Protein AF-A0A938CRY1-F1 (afdb_monomer_lite)

Sequence (205 aa):
MVRAPGRDRGARPRHDGPRQVAAAHRHAALLRRPHSRIGRGGAGRSGQAVSAPARPWLVGREVLRTDSHLRTGAQFVESLKDGRRVVLGARTVADVTAEPALRRGIDTLAKLFDDQFDAITREATTSIEPNSGARIATGCLVPRAKADLHRHMAMIRHSTFHTFGVFGRPPDYGPVKAIGFLAFNHLIEKDEPDARSKIEAFLEV

pLDDT: mean 76.43, std 24.7, range [28.84, 97.69]

Structure (mmCIF, N/CA/C/O backbone):
data_AF-A0A938CRY1-F1
#
_entry.id   AF-A0A938CRY1-F1
#
loop_
_atom_site.group_PDB
_atom_site.id
_atom_site.type_symbol
_atom_site.label_atom_id
_atom_site.label_alt_id
_atom_site.label_comp_id
_atom_site.label_asym_id
_atom_site.label_entity_id
_atom_site.label_seq_id
_atom_site.pdbx_PDB_ins_code
_atom_site.Cartn_x
_atom_site.Cartn_y
_atom_site.Cartn_z
_atom_site.occupancy
_atom_site.B_iso_or_equiv
_atom_site.auth_seq_id
_atom_site.auth_comp_id
_atom_site.auth_asym_id
_atom_site.auth_atom_id
_atom_site.pdbx_PDB_model_num
ATOM 1 N N . MET A 1 1 ? -39.637 34.544 -32.498 1.00 46.72 1 MET A N 1
ATOM 2 C CA . MET A 1 1 ? -38.960 35.661 -33.189 1.00 46.72 1 MET A CA 1
ATOM 3 C C . MET A 1 1 ? -39.506 36.968 -32.629 1.00 46.72 1 MET A C 1
ATOM 5 O O . MET A 1 1 ? -40.547 37.417 -33.073 1.00 46.72 1 MET A O 1
ATOM 9 N N . VAL A 1 2 ? -38.860 37.523 -31.599 1.00 41.81 2 VAL A N 1
ATOM 10 C CA . VAL A 1 2 ? -39.136 38.865 -31.054 1.00 41.81 2 VAL A CA 1
ATOM 11 C C . VAL A 1 2 ? -37.785 39.444 -30.633 1.00 41.81 2 VAL A C 1
ATOM 13 O O . VAL A 1 2 ? -37.044 38.806 -29.889 1.00 41.81 2 VAL A O 1
ATOM 16 N N . ARG A 1 3 ? -37.435 40.602 -31.195 1.00 37.72 3 ARG A N 1
ATOM 17 C CA . ARG A 1 3 ? -36.153 41.302 -31.051 1.00 37.72 3 ARG A CA 1
ATOM 18 C C . ARG A 1 3 ? -36.426 42.623 -30.330 1.00 37.72 3 ARG A C 1
ATOM 20 O O . ARG A 1 3 ? -37.319 43.352 -30.745 1.00 37.72 3 ARG A O 1
ATOM 27 N N . ALA A 1 4 ? -35.655 42.927 -29.291 1.00 41.81 4 ALA A N 1
ATOM 28 C CA . ALA A 1 4 ? -35.593 44.229 -28.617 1.00 41.81 4 ALA A CA 1
ATOM 29 C C . ALA A 1 4 ? -34.177 44.393 -27.994 1.00 41.81 4 ALA A C 1
ATOM 31 O O . ALA A 1 4 ? -33.435 43.409 -27.956 1.00 41.81 4 ALA A O 1
ATOM 32 N N . PRO A 1 5 ? -33.721 45.603 -27.620 1.00 45.59 5 PRO A N 1
ATOM 33 C CA . PRO A 1 5 ? -32.656 46.292 -28.347 1.00 45.59 5 PRO A CA 1
ATOM 34 C C . PRO A 1 5 ? -31.339 46.414 -27.566 1.00 45.59 5 PRO A C 1
ATOM 36 O O . PRO A 1 5 ? -31.256 46.155 -26.367 1.00 45.59 5 PRO A O 1
ATOM 39 N N . GLY A 1 6 ? -30.297 46.816 -28.299 1.00 41.66 6 GLY A N 1
ATOM 40 C CA . GLY A 1 6 ? -28.926 46.951 -27.825 1.00 41.66 6 GLY A CA 1
ATOM 41 C C . GLY A 1 6 ? -28.753 47.901 -26.640 1.00 41.66 6 GLY A C 1
ATOM 42 O O . GLY A 1 6 ? -29.340 48.980 -26.582 1.00 41.66 6 GLY A O 1
ATOM 43 N N . ARG A 1 7 ? -27.870 47.493 -25.725 1.00 43.44 7 ARG A N 1
ATOM 44 C CA . ARG A 1 7 ? -27.192 48.390 -24.796 1.00 43.44 7 ARG A CA 1
ATOM 45 C C . ARG A 1 7 ? -25.709 48.429 -25.129 1.00 43.44 7 ARG A C 1
ATOM 47 O O . ARG A 1 7 ? -25.020 47.410 -25.153 1.00 43.44 7 ARG A O 1
ATOM 54 N N . ASP A 1 8 ? -25.311 49.655 -25.405 1.00 40.78 8 ASP A N 1
ATOM 55 C CA . ASP A 1 8 ? -23.988 50.215 -25.588 1.00 40.78 8 ASP A CA 1
ATOM 56 C C . ASP A 1 8 ? -22.961 49.637 -24.595 1.00 40.78 8 ASP A C 1
ATOM 58 O O . ASP A 1 8 ? -23.093 49.780 -23.376 1.00 40.78 8 ASP A O 1
ATOM 62 N N . ARG A 1 9 ? -21.948 48.925 -25.105 1.00 43.75 9 ARG A N 1
ATOM 63 C CA . ARG A 1 9 ? -20.786 48.515 -24.308 1.00 43.75 9 ARG A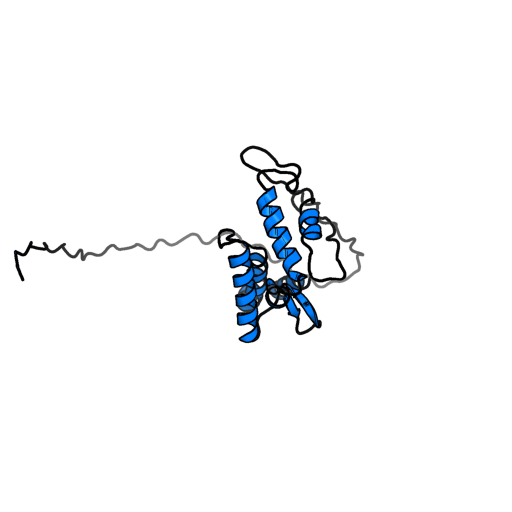 CA 1
ATOM 64 C C . ARG A 1 9 ? -19.726 49.593 -24.465 1.00 43.75 9 ARG A C 1
ATOM 66 O O . ARG A 1 9 ? -18.910 49.530 -25.380 1.00 43.75 9 ARG A O 1
ATOM 73 N N . GLY A 1 10 ? -19.748 50.549 -23.540 1.00 35.78 10 GLY A N 1
ATOM 74 C CA . GLY A 1 10 ? -18.704 51.553 -23.387 1.00 35.78 10 GLY A CA 1
ATOM 75 C C . GLY A 1 10 ? -17.314 50.913 -23.387 1.00 35.78 10 GLY A C 1
ATOM 76 O O . GLY A 1 10 ? -17.023 49.993 -22.614 1.00 35.78 10 GLY A O 1
ATOM 77 N N . ALA A 1 11 ? -16.474 51.397 -24.297 1.00 39.66 11 ALA A N 1
ATOM 78 C CA . ALA A 1 11 ? -15.074 51.039 -24.409 1.00 39.66 11 ALA A CA 1
ATOM 79 C C . ALA A 1 11 ? -14.347 51.359 -23.093 1.00 39.66 11 ALA A C 1
ATOM 81 O O . ALA A 1 11 ? -14.379 52.491 -22.611 1.00 39.66 11 ALA A O 1
ATOM 82 N N . ARG A 1 12 ? -13.674 50.364 -22.504 1.00 42.12 12 ARG A N 1
ATOM 83 C CA . ARG A 1 12 ? -12.707 50.610 -21.427 1.00 42.12 12 ARG A CA 1
ATOM 84 C C . ARG A 1 12 ? -11.385 51.069 -22.055 1.00 42.12 12 ARG A C 1
ATOM 86 O O . ARG A 1 12 ? -10.938 50.429 -23.010 1.00 42.12 12 ARG A O 1
ATOM 93 N N . PRO A 1 13 ? -10.757 52.143 -21.552 1.00 39.78 13 PRO A N 1
ATOM 94 C CA . PRO A 1 13 ? -9.534 52.673 -22.136 1.00 39.78 13 PRO A CA 1
ATOM 95 C C . PRO A 1 13 ? -8.356 51.712 -21.932 1.00 39.78 13 PRO A C 1
ATOM 97 O O . PRO A 1 13 ? -8.175 51.135 -20.858 1.00 39.78 13 PRO A O 1
ATOM 100 N N . ARG A 1 14 ? -7.558 51.554 -22.993 1.00 36.97 14 ARG A N 1
ATOM 101 C CA . ARG A 1 14 ? -6.253 50.887 -22.974 1.00 36.97 14 ARG A CA 1
ATOM 102 C C . ARG A 1 14 ? -5.272 51.776 -22.217 1.00 36.97 14 ARG A C 1
ATOM 104 O O . ARG A 1 14 ? -5.143 52.953 -22.537 1.00 36.97 14 ARG A O 1
ATOM 111 N N . HIS A 1 15 ? -4.604 51.213 -21.218 1.00 36.84 15 HIS A N 1
ATOM 112 C CA . HIS A 1 15 ? -3.557 51.899 -20.474 1.00 36.84 15 HIS A CA 1
ATOM 113 C C . HIS A 1 15 ? -2.202 51.496 -21.066 1.00 36.84 15 HIS A C 1
ATOM 115 O O . HIS A 1 15 ? -1.635 50.478 -20.680 1.00 36.84 15 HIS A O 1
ATOM 121 N N . ASP A 1 16 ? -1.706 52.294 -22.011 1.00 34.69 16 ASP A N 1
ATOM 122 C CA . ASP A 1 16 ? -0.312 52.272 -22.458 1.00 34.69 16 ASP A CA 1
ATOM 123 C C . ASP A 1 16 ? 0.479 53.303 -21.639 1.00 34.69 16 ASP A C 1
ATOM 125 O O . ASP A 1 16 ? 0.074 54.460 -21.519 1.00 34.69 16 ASP A O 1
ATOM 129 N N . GLY A 1 17 ? 1.591 52.886 -21.030 1.00 38.34 17 GLY A N 1
ATOM 130 C CA . GLY A 1 17 ? 2.513 53.788 -20.333 1.00 38.34 17 GLY A CA 1
ATOM 131 C C . GLY A 1 17 ? 3.513 53.052 -19.429 1.00 38.34 17 GLY A C 1
ATOM 132 O O . GLY A 1 17 ? 3.091 52.232 -18.613 1.00 38.34 17 GLY A O 1
ATOM 133 N N . PRO A 1 18 ? 4.830 53.310 -19.551 1.00 37.50 18 PRO A N 1
ATOM 134 C CA . PRO A 1 18 ? 5.877 52.423 -19.059 1.00 37.50 18 PRO A CA 1
ATOM 135 C C . PRO A 1 18 ? 6.164 52.654 -17.573 1.00 37.50 18 PRO A C 1
ATOM 137 O O . PRO A 1 18 ? 6.266 53.791 -17.114 1.00 37.50 18 PRO A O 1
ATOM 140 N N . ARG A 1 19 ? 6.382 51.576 -16.814 1.00 37.56 19 ARG A N 1
ATOM 141 C CA . ARG A 1 19 ? 7.024 51.664 -15.498 1.00 37.56 19 ARG A CA 1
ATOM 142 C C . ARG A 1 19 ? 8.340 50.905 -15.531 1.00 37.56 19 ARG A C 1
ATOM 144 O O . ARG A 1 19 ? 8.376 49.679 -15.540 1.00 37.56 19 ARG A O 1
ATOM 151 N N . GLN A 1 20 ? 9.407 51.698 -15.596 1.00 34.94 20 GLN A N 1
ATOM 152 C CA . GLN A 1 20 ? 10.784 51.308 -15.330 1.00 34.94 20 GLN A CA 1
ATOM 153 C C . GLN A 1 20 ? 10.853 50.508 -14.027 1.00 34.94 20 GLN A C 1
ATOM 155 O O . GLN A 1 20 ? 10.355 50.959 -12.995 1.00 34.94 20 GLN A O 1
ATOM 160 N N . VAL A 1 21 ? 11.514 49.355 -14.066 1.00 34.59 21 VAL A N 1
ATOM 161 C CA . VAL A 1 21 ? 11.984 48.683 -12.856 1.00 34.59 21 VAL A CA 1
ATOM 162 C C . VAL A 1 21 ? 13.494 48.854 -12.840 1.00 34.59 21 VAL A C 1
ATOM 164 O O . VAL A 1 21 ? 14.210 48.290 -13.665 1.00 34.59 21 VAL A O 1
ATOM 167 N N . ALA A 1 22 ? 13.950 49.734 -11.955 1.00 32.47 22 ALA A N 1
ATOM 168 C CA . ALA A 1 22 ? 15.354 50.018 -11.740 1.00 32.47 22 ALA A CA 1
ATOM 169 C C . ALA A 1 22 ? 16.071 48.774 -11.200 1.00 32.47 22 ALA A C 1
ATOM 171 O O . ALA A 1 22 ? 15.603 48.113 -10.272 1.00 32.47 22 ALA A O 1
ATOM 172 N N . ALA A 1 23 ? 17.231 48.488 -11.784 1.00 33.53 23 ALA A N 1
ATOM 173 C CA . ALA A 1 23 ? 18.198 47.548 -11.256 1.00 33.53 23 ALA A CA 1
ATOM 174 C C . ALA A 1 23 ? 18.779 48.077 -9.935 1.00 33.53 23 ALA A C 1
ATOM 176 O O . ALA A 1 23 ? 19.245 49.213 -9.867 1.00 33.53 23 ALA A O 1
ATOM 177 N N . ALA A 1 24 ? 18.820 47.225 -8.913 1.00 33.34 24 ALA A N 1
ATOM 178 C CA . ALA A 1 24 ? 19.663 47.423 -7.744 1.00 33.34 24 ALA A CA 1
ATOM 179 C C . ALA A 1 24 ? 20.422 46.124 -7.463 1.00 33.34 24 ALA A C 1
ATOM 181 O O . ALA A 1 24 ? 19.869 45.110 -7.044 1.00 33.34 24 ALA A O 1
ATOM 182 N N . HIS A 1 25 ? 21.715 46.176 -7.765 1.00 30.88 25 HIS A N 1
ATOM 183 C CA . HIS A 1 25 ? 22.710 45.188 -7.388 1.00 30.88 25 HIS A CA 1
ATOM 184 C C . HIS A 1 25 ? 22.941 45.165 -5.866 1.00 30.88 25 HIS A C 1
ATOM 186 O O . HIS A 1 25 ? 22.808 46.188 -5.200 1.00 30.88 25 HIS A O 1
ATOM 192 N N . ARG A 1 26 ? 23.509 44.032 -5.413 1.00 32.84 26 ARG A N 1
ATOM 193 C CA . ARG A 1 26 ? 24.303 43.792 -4.184 1.00 32.84 26 ARG A CA 1
ATOM 194 C C . ARG A 1 26 ? 23.549 43.197 -2.985 1.00 32.84 26 ARG A C 1
ATOM 196 O O . ARG A 1 26 ? 23.019 43.915 -2.149 1.00 32.84 26 ARG A O 1
ATOM 203 N N . HIS A 1 27 ? 23.678 41.878 -2.828 1.00 32.69 27 HIS A N 1
ATOM 204 C CA . HIS A 1 27 ? 24.486 41.295 -1.744 1.00 32.69 27 HIS A CA 1
ATOM 205 C C . HIS A 1 27 ? 24.790 39.819 -2.043 1.00 32.69 27 HIS A C 1
ATOM 207 O O . HIS A 1 27 ? 24.017 38.918 -1.738 1.00 32.69 27 HIS A O 1
ATOM 213 N N . ALA A 1 28 ? 25.947 39.588 -2.660 1.00 35.38 28 ALA A N 1
ATOM 214 C CA . ALA A 1 28 ? 26.636 38.309 -2.628 1.00 35.38 28 ALA A CA 1
ATOM 215 C C . ALA A 1 28 ? 27.758 38.437 -1.594 1.00 35.38 28 ALA A C 1
ATOM 217 O O . ALA A 1 28 ? 28.716 39.157 -1.857 1.00 35.38 28 ALA A O 1
ATOM 218 N N . ALA A 1 29 ? 27.631 37.790 -0.434 1.00 31.53 29 ALA A N 1
ATOM 219 C CA . ALA A 1 29 ? 28.751 37.407 0.430 1.00 31.53 29 ALA A CA 1
ATOM 220 C C . ALA A 1 29 ? 28.251 36.547 1.604 1.00 31.53 29 ALA A C 1
ATOM 222 O O . ALA A 1 29 ? 27.245 36.884 2.218 1.00 31.53 29 ALA A O 1
ATOM 223 N N . LEU A 1 30 ? 29.048 35.523 1.948 1.00 35.16 30 LEU A N 1
ATOM 224 C CA . LEU A 1 30 ? 28.980 34.656 3.141 1.00 35.16 30 LEU A CA 1
ATOM 225 C C . LEU A 1 30 ? 27.930 33.538 2.995 1.00 35.16 30 LEU A C 1
ATOM 227 O O . LEU A 1 30 ? 26.746 33.746 3.192 1.00 35.16 30 LEU A O 1
ATOM 231 N N . LEU A 1 31 ? 28.286 32.322 2.568 1.00 36.25 31 LEU A N 1
ATOM 232 C CA . LEU A 1 31 ? 29.056 31.355 3.355 1.00 36.25 31 LEU A CA 1
ATOM 233 C C . LEU A 1 31 ? 29.892 30.445 2.431 1.00 36.25 31 LEU A C 1
ATOM 235 O O . LEU A 1 31 ? 29.435 29.400 1.970 1.00 36.25 31 LEU A O 1
ATOM 239 N N . ARG A 1 32 ? 31.157 30.806 2.191 1.00 30.78 32 ARG A N 1
ATOM 240 C CA . ARG A 1 32 ? 32.168 29.834 1.751 1.00 30.78 32 ARG A CA 1
ATOM 241 C C . ARG A 1 32 ? 32.504 28.949 2.950 1.00 30.78 32 ARG A C 1
ATOM 243 O O . ARG A 1 32 ? 33.207 29.391 3.854 1.00 30.78 32 ARG A O 1
ATOM 250 N N . ARG A 1 33 ? 32.009 27.710 2.976 1.00 36.19 33 ARG A N 1
ATOM 251 C CA . ARG A 1 33 ? 32.552 26.689 3.883 1.00 36.19 33 ARG A CA 1
ATOM 252 C C . ARG A 1 33 ? 33.900 26.234 3.311 1.00 36.19 33 ARG A C 1
ATOM 254 O O . ARG A 1 33 ? 33.964 25.954 2.114 1.00 36.19 33 ARG A O 1
ATOM 261 N N . PRO A 1 34 ? 34.984 26.187 4.098 1.00 31.75 34 PRO A N 1
ATOM 262 C CA . PRO A 1 34 ? 36.246 25.668 3.598 1.00 31.75 34 PRO A CA 1
ATOM 263 C C . PRO A 1 34 ? 36.099 24.168 3.326 1.00 31.75 34 PRO A C 1
ATOM 265 O O . PRO A 1 34 ? 35.737 23.399 4.215 1.00 31.75 34 PRO A O 1
ATOM 268 N N . HIS A 1 35 ? 36.390 23.757 2.092 1.00 33.03 35 HIS A N 1
ATOM 269 C CA . HIS A 1 35 ? 36.668 22.363 1.773 1.00 33.03 35 HIS A CA 1
ATOM 270 C C . HIS A 1 35 ? 37.920 21.951 2.552 1.00 33.03 35 HIS A C 1
ATOM 272 O O . HIS A 1 35 ? 39.019 22.442 2.281 1.00 33.03 35 HIS A O 1
ATOM 278 N N . SER A 1 36 ? 37.764 21.080 3.546 1.00 35.72 36 SER A N 1
ATOM 279 C CA . SER A 1 36 ? 38.896 20.419 4.181 1.00 35.72 36 SER A CA 1
ATOM 280 C C . SER A 1 36 ? 39.574 19.523 3.144 1.00 35.72 36 SER A C 1
ATOM 282 O O . SER A 1 36 ? 38.968 18.622 2.566 1.00 35.72 36 SER A O 1
ATOM 284 N N . ARG A 1 37 ? 40.853 19.804 2.880 1.00 33.28 37 ARG A N 1
ATOM 285 C CA . ARG A 1 37 ? 41.741 18.936 2.102 1.00 33.28 37 ARG A CA 1
ATOM 286 C C . ARG A 1 37 ? 41.771 17.557 2.761 1.00 33.28 37 ARG A C 1
ATOM 288 O O . ARG A 1 37 ? 42.247 17.432 3.887 1.00 33.28 37 ARG A O 1
ATOM 295 N N . ILE A 1 38 ? 41.304 16.530 2.055 1.00 37.94 38 ILE A N 1
ATOM 296 C CA . ILE A 1 38 ? 41.569 15.136 2.420 1.00 37.94 38 ILE A CA 1
ATOM 297 C C . ILE A 1 38 ? 43.045 14.877 2.105 1.00 37.94 38 ILE A C 1
ATOM 299 O O . ILE A 1 38 ? 43.434 14.696 0.951 1.00 37.94 38 ILE A O 1
ATOM 303 N N . GLY A 1 39 ? 43.884 14.945 3.137 1.00 30.00 39 GLY A N 1
ATOM 304 C CA . GLY A 1 39 ? 45.272 14.507 3.071 1.00 30.00 39 GLY A CA 1
ATOM 305 C C . GLY A 1 39 ? 45.339 12.985 2.962 1.00 30.00 39 GLY A C 1
ATOM 306 O O . GLY A 1 39 ? 44.707 12.273 3.739 1.00 30.00 39 GLY A O 1
ATOM 307 N N . ARG A 1 40 ? 46.116 12.487 1.995 1.00 37.59 40 ARG A N 1
ATOM 308 C CA . ARG A 1 40 ? 46.578 11.095 1.966 1.00 37.59 40 ARG A CA 1
ATOM 309 C C . ARG A 1 40 ? 47.558 10.876 3.122 1.00 37.59 40 ARG A C 1
ATOM 311 O O . ARG A 1 40 ? 48.544 11.597 3.219 1.00 37.59 40 ARG A O 1
ATOM 318 N N . GLY A 1 41 ? 47.313 9.855 3.936 1.00 28.84 41 GLY A N 1
ATOM 319 C CA . GLY A 1 41 ? 48.246 9.367 4.953 1.00 28.84 41 GLY A CA 1
ATOM 320 C C . GLY A 1 41 ? 47.558 8.351 5.857 1.00 28.84 41 GLY A C 1
ATOM 321 O O . GLY A 1 41 ? 46.754 8.727 6.701 1.00 28.84 41 GLY A O 1
ATOM 322 N N . GLY A 1 42 ? 47.811 7.063 5.622 1.00 31.66 42 GLY A N 1
ATOM 323 C CA . GLY A 1 42 ? 47.220 5.967 6.387 1.00 31.66 42 GLY A CA 1
ATOM 324 C C . GLY A 1 42 ? 47.906 5.726 7.732 1.00 31.66 42 GLY A C 1
ATOM 325 O O . GLY A 1 42 ? 49.104 5.942 7.862 1.00 31.66 42 GLY A O 1
ATOM 326 N N . ALA A 1 43 ? 47.132 5.237 8.699 1.00 32.09 43 ALA A N 1
ATOM 327 C CA . ALA A 1 43 ? 47.506 4.242 9.708 1.00 32.09 43 ALA A CA 1
ATOM 328 C C . ALA A 1 43 ? 46.252 3.928 10.543 1.00 32.09 43 ALA A C 1
ATOM 330 O O . ALA A 1 43 ? 45.451 4.816 10.834 1.00 32.09 43 ALA A O 1
ATOM 331 N N . GLY A 1 44 ? 46.045 2.649 10.854 1.00 42.25 44 GLY A N 1
ATOM 332 C CA . GLY A 1 44 ? 44.780 2.106 11.336 1.00 42.25 44 GLY A CA 1
ATOM 333 C C . GLY A 1 44 ? 44.242 2.733 12.623 1.00 42.25 44 GLY A C 1
ATOM 334 O O . GLY A 1 44 ? 44.955 2.922 13.605 1.00 42.25 44 GLY A O 1
ATOM 335 N N . ARG A 1 45 ? 42.930 2.965 12.633 1.00 36.00 45 ARG A N 1
ATOM 336 C CA . ARG A 1 45 ? 42.116 2.997 13.848 1.00 36.00 45 ARG A CA 1
ATOM 337 C C . ARG A 1 45 ? 40.860 2.190 13.566 1.00 36.00 45 ARG A C 1
ATOM 339 O O . ARG A 1 45 ? 40.101 2.519 12.659 1.00 36.00 45 ARG A O 1
ATOM 346 N N . SER A 1 46 ? 40.680 1.122 14.332 1.00 38.50 46 SER A N 1
ATOM 347 C CA . SER A 1 46 ? 39.418 0.412 14.501 1.00 38.50 46 SER A CA 1
ATOM 348 C C . SER A 1 46 ? 38.356 1.416 14.955 1.00 38.50 46 SER A C 1
ATOM 350 O O . SER A 1 46 ? 38.232 1.744 16.134 1.00 38.50 46 SER A O 1
ATOM 352 N N . GLY A 1 47 ? 37.634 1.981 13.991 1.00 33.62 47 GLY A N 1
ATOM 353 C CA . GLY A 1 47 ? 36.513 2.864 14.254 1.00 33.62 47 GLY A CA 1
ATOM 354 C C . GLY A 1 47 ? 35.363 2.039 14.806 1.00 33.62 47 GLY A C 1
ATOM 355 O O . GLY A 1 47 ? 34.633 1.416 14.043 1.00 33.62 47 GLY A O 1
ATOM 356 N N . GLN A 1 48 ? 35.200 2.037 16.130 1.00 37.12 48 GLN A N 1
ATOM 357 C CA . GLN A 1 48 ? 33.894 1.776 16.726 1.00 37.12 48 GLN A CA 1
ATOM 358 C C . GLN A 1 48 ? 32.896 2.703 16.033 1.00 37.12 48 GLN A C 1
ATOM 360 O O . GLN A 1 48 ? 33.099 3.920 16.008 1.00 37.12 48 GLN A O 1
ATOM 365 N N . ALA A 1 49 ? 31.860 2.123 15.428 1.00 37.84 49 ALA A N 1
ATOM 366 C CA . ALA A 1 49 ? 30.750 2.882 14.885 1.00 37.84 49 ALA A CA 1
ATOM 367 C C . ALA A 1 49 ? 30.187 3.739 16.022 1.00 37.84 49 ALA A C 1
ATOM 369 O O . ALA A 1 49 ? 29.577 3.228 16.960 1.00 37.84 49 ALA A O 1
ATOM 370 N N . VAL A 1 50 ? 30.460 5.042 15.977 1.00 40.72 50 VAL A N 1
ATOM 371 C CA . VAL A 1 50 ? 29.872 5.992 16.914 1.00 40.72 50 VAL A CA 1
ATOM 372 C C . VAL A 1 50 ? 28.380 5.973 16.618 1.00 40.72 50 VAL A C 1
ATOM 374 O O . VAL A 1 50 ? 27.945 6.485 15.586 1.00 40.72 50 VAL A O 1
ATOM 377 N N . SER A 1 51 ? 27.610 5.314 17.487 1.00 50.00 51 SER A N 1
ATOM 378 C CA . SER A 1 51 ? 26.153 5.322 17.431 1.00 50.00 51 SER A CA 1
ATOM 379 C C . SER A 1 51 ? 25.702 6.774 17.345 1.00 50.00 51 SER A C 1
ATOM 381 O O . SER A 1 51 ? 25.966 7.563 18.254 1.00 50.00 51 SER A O 1
ATOM 383 N N . ALA A 1 52 ? 25.036 7.136 16.248 1.00 56.31 52 ALA A N 1
ATOM 384 C CA . ALA A 1 52 ? 24.397 8.436 16.138 1.00 56.31 52 ALA A CA 1
ATOM 385 C C . ALA A 1 52 ? 23.478 8.641 17.361 1.00 56.31 52 ALA A C 1
ATOM 387 O O . ALA A 1 52 ? 22.861 7.673 17.821 1.00 56.31 52 ALA A O 1
ATOM 388 N N . PRO A 1 53 ? 23.391 9.862 17.921 1.00 55.31 53 PRO A N 1
ATOM 389 C CA . PRO A 1 53 ? 22.544 10.113 19.079 1.00 55.31 53 PRO A CA 1
ATOM 390 C C . PRO A 1 53 ? 21.106 9.704 18.759 1.00 55.31 53 PRO A C 1
ATOM 392 O O . PRO A 1 53 ? 20.592 10.030 17.683 1.00 55.31 53 PRO A O 1
ATOM 395 N N . ALA A 1 54 ? 20.474 8.984 19.690 1.00 59.25 54 ALA A N 1
ATOM 396 C CA . ALA A 1 54 ? 19.089 8.556 19.569 1.00 59.25 54 ALA A CA 1
ATOM 397 C C . ALA A 1 54 ? 18.217 9.781 19.275 1.00 59.25 54 ALA A C 1
ATOM 399 O O . ALA A 1 54 ? 18.090 10.700 20.084 1.00 59.25 54 ALA A O 1
ATOM 400 N N . ARG A 1 55 ? 17.666 9.829 18.064 1.00 67.44 55 ARG A N 1
ATOM 401 C CA . ARG A 1 55 ? 16.775 10.905 17.642 1.00 67.44 55 ARG A CA 1
ATOM 402 C C . ARG A 1 55 ? 15.410 10.627 18.276 1.00 67.44 55 ARG A C 1
ATOM 404 O O . ARG A 1 55 ? 14.823 9.605 17.936 1.00 67.44 55 ARG A O 1
ATOM 411 N N . PRO A 1 56 ? 14.865 11.506 19.136 1.00 63.09 56 PRO A N 1
ATOM 412 C CA . PRO A 1 56 ? 13.635 11.216 19.884 1.00 63.09 56 PRO A CA 1
ATOM 413 C C . PRO A 1 56 ? 12.381 11.113 18.995 1.00 63.09 56 PRO A C 1
ATOM 415 O O . PRO A 1 56 ? 11.323 10.707 19.457 1.00 63.09 56 PRO A O 1
ATOM 418 N N . TRP A 1 57 ? 12.497 11.476 17.716 1.00 62.22 57 TRP A N 1
ATOM 419 C CA . TRP A 1 57 ? 11.464 11.353 16.682 1.00 62.22 57 TRP A CA 1
ATOM 420 C C . TRP A 1 57 ? 11.716 10.208 15.692 1.00 62.22 57 TRP A C 1
ATOM 422 O O . TRP A 1 57 ? 10.934 10.026 14.762 1.00 62.22 57 TRP A O 1
ATOM 432 N N . LEU A 1 58 ? 12.810 9.457 15.841 1.00 61.50 58 LEU A N 1
ATOM 433 C CA . LEU A 1 58 ? 13.067 8.284 15.017 1.00 61.50 58 LEU A CA 1
ATOM 434 C C . LEU A 1 58 ? 12.403 7.075 15.681 1.00 61.50 58 LEU A C 1
ATOM 436 O O . LEU A 1 58 ? 12.840 6.617 16.734 1.00 61.50 58 LEU A O 1
ATOM 440 N N . VAL A 1 59 ? 11.345 6.558 15.059 1.00 64.19 59 VAL A N 1
ATOM 441 C CA . VAL A 1 59 ? 10.724 5.298 15.479 1.00 64.19 59 VAL A CA 1
ATOM 442 C C . VAL A 1 59 ? 11.641 4.160 15.030 1.00 64.19 59 VAL A C 1
ATOM 444 O O . VAL A 1 59 ? 11.620 3.747 13.876 1.00 64.19 59 VAL A O 1
ATOM 447 N N . GLY A 1 60 ? 12.511 3.709 15.933 1.00 58.12 60 GLY A N 1
ATOM 448 C CA . GLY A 1 60 ? 13.533 2.688 15.676 1.00 58.12 60 GLY A CA 1
ATOM 449 C C . GLY A 1 60 ? 13.073 1.254 15.935 1.00 58.12 60 GLY A C 1
ATOM 450 O O . GLY A 1 60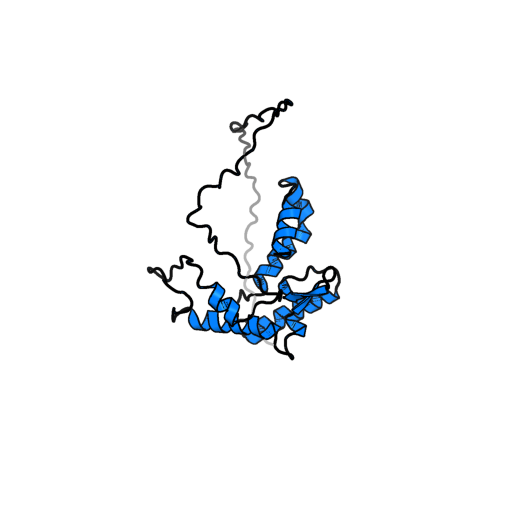 ? 13.886 0.441 16.366 1.00 58.12 60 GLY A O 1
ATOM 451 N N . ARG A 1 61 ? 11.784 0.935 15.753 1.00 63.09 61 ARG A N 1
ATOM 452 C CA . ARG A 1 61 ? 11.313 -0.445 15.937 1.00 63.09 61 ARG A CA 1
ATOM 453 C C . ARG A 1 61 ? 11.730 -1.281 14.731 1.00 63.09 61 ARG A C 1
ATOM 455 O O . ARG A 1 61 ? 11.508 -0.879 13.590 1.00 63.09 61 ARG A O 1
ATOM 462 N N . GLU A 1 62 ? 12.303 -2.448 14.999 1.00 62.03 62 GLU A N 1
ATOM 463 C CA . GLU A 1 62 ? 12.557 -3.455 13.975 1.00 62.03 62 GLU A CA 1
ATOM 464 C C . GLU A 1 62 ? 11.230 -3.817 13.296 1.00 62.03 62 GLU A C 1
ATOM 466 O O . GLU A 1 62 ? 10.261 -4.221 13.947 1.00 62.03 62 GLU A O 1
ATOM 471 N N . VAL A 1 63 ? 11.157 -3.586 11.986 1.00 59.81 63 VAL A N 1
ATOM 472 C CA . VAL A 1 63 ? 9.992 -3.970 11.193 1.00 59.81 63 VAL A CA 1
ATOM 473 C C . VAL A 1 63 ? 10.037 -5.485 11.081 1.00 59.81 63 VAL A C 1
ATOM 475 O O . VAL A 1 63 ? 10.944 -6.021 10.447 1.00 59.81 63 VAL A O 1
ATOM 478 N N . LEU A 1 64 ? 9.074 -6.165 11.709 1.00 57.44 64 LEU A N 1
ATOM 479 C CA . LEU A 1 64 ? 8.904 -7.608 11.563 1.00 57.44 64 LEU A CA 1
ATOM 480 C C . LEU A 1 64 ? 8.764 -7.923 10.072 1.00 57.44 64 LEU A C 1
ATOM 482 O O . LEU A 1 64 ? 7.751 -7.593 9.451 1.00 57.44 64 LEU A O 1
ATOM 486 N N . ARG A 1 65 ? 9.810 -8.518 9.500 1.00 59.69 65 ARG A N 1
ATOM 487 C CA . ARG A 1 65 ? 9.792 -8.999 8.126 1.00 59.69 65 ARG A CA 1
ATOM 488 C C . ARG A 1 65 ? 9.071 -10.330 8.099 1.00 59.69 65 ARG A C 1
ATOM 490 O O . ARG A 1 65 ? 9.391 -11.233 8.865 1.00 59.69 65 ARG A O 1
ATOM 497 N N . THR A 1 66 ? 8.076 -10.424 7.235 1.00 63.34 66 THR A N 1
ATOM 498 C CA . THR A 1 66 ? 7.433 -11.691 6.909 1.00 63.34 66 THR A CA 1
ATOM 499 C C . THR A 1 66 ? 8.027 -12.238 5.625 1.00 63.34 66 THR A C 1
ATOM 501 O O . THR A 1 66 ? 8.488 -11.460 4.796 1.00 63.34 66 THR A O 1
ATOM 504 N N . ASP A 1 67 ? 7.945 -13.552 5.419 1.00 64.56 67 ASP A N 1
ATOM 505 C CA . ASP A 1 67 ? 8.382 -14.190 4.163 1.00 64.56 67 ASP A CA 1
ATOM 506 C C . ASP A 1 67 ? 7.624 -13.650 2.932 1.00 64.56 67 ASP A C 1
ATOM 508 O O . ASP A 1 67 ? 8.061 -13.785 1.792 1.00 64.56 67 ASP A O 1
ATOM 512 N N . SER A 1 68 ? 6.468 -13.022 3.164 1.00 77.50 68 SER A N 1
ATOM 513 C CA . SER A 1 68 ? 5.676 -12.308 2.168 1.00 77.50 68 SER A CA 1
ATOM 514 C C . SER A 1 68 ? 6.089 -10.833 2.071 1.00 77.50 68 SER A C 1
ATOM 516 O O . SER A 1 68 ? 6.096 -10.128 3.079 1.00 77.50 68 SER A O 1
ATOM 518 N N . HIS A 1 69 ? 6.301 -10.336 0.844 1.00 85.88 69 HIS A N 1
ATOM 519 C CA . HIS A 1 69 ? 6.433 -8.899 0.527 1.00 85.88 69 HIS A CA 1
ATOM 520 C C . HIS A 1 69 ? 5.099 -8.131 0.618 1.00 85.88 69 HIS A C 1
ATOM 522 O O . HIS A 1 69 ? 5.040 -6.922 0.392 1.00 85.88 69 HIS A O 1
ATOM 528 N N . LEU A 1 70 ? 4.005 -8.834 0.914 1.00 92.44 70 LEU A N 1
ATOM 529 C CA . LEU A 1 70 ? 2.674 -8.274 1.118 1.00 92.44 70 LEU A CA 1
ATOM 530 C C . LEU A 1 70 ? 2.345 -8.257 2.606 1.00 92.44 70 LEU A C 1
ATOM 532 O O . LEU A 1 70 ? 2.587 -9.239 3.311 1.00 92.44 70 LEU A O 1
ATOM 536 N N . ARG A 1 71 ? 1.718 -7.166 3.045 1.00 92.56 71 ARG A N 1
ATOM 537 C CA . ARG A 1 71 ? 1.228 -6.984 4.413 1.00 92.56 71 ARG A CA 1
ATOM 538 C C . ARG A 1 71 ? -0.270 -7.274 4.493 1.00 92.56 71 ARG A C 1
ATOM 540 O O . ARG A 1 71 ? -1.013 -6.746 3.672 1.00 92.56 71 ARG A O 1
ATOM 547 N N . THR A 1 72 ? -0.710 -8.040 5.490 1.00 95.62 72 THR A N 1
ATOM 548 C CA . THR A 1 72 ? -2.139 -8.245 5.801 1.00 95.62 72 THR A CA 1
ATOM 549 C C . THR A 1 72 ? -2.728 -7.054 6.559 1.00 95.62 72 THR A C 1
ATOM 551 O O . THR A 1 72 ? -2.005 -6.260 7.167 1.00 95.62 72 THR A O 1
ATOM 554 N N . GLY A 1 73 ? -4.052 -6.937 6.596 1.00 96.44 73 GLY A N 1
ATOM 555 C CA . GLY A 1 73 ? -4.757 -5.934 7.389 1.00 96.44 73 GLY A CA 1
ATOM 556 C C . GLY A 1 73 ? -4.416 -6.025 8.875 1.00 96.44 73 GLY A C 1
ATOM 557 O O . GLY A 1 73 ? -4.130 -5.007 9.507 1.00 96.44 73 GLY A O 1
ATOM 558 N N . ALA A 1 74 ? -4.331 -7.240 9.425 1.00 96.19 74 ALA A N 1
ATOM 559 C CA . ALA A 1 74 ? -3.922 -7.461 10.813 1.00 96.19 74 ALA A CA 1
ATOM 560 C C . ALA A 1 74 ? -2.492 -6.962 11.090 1.00 96.19 74 ALA A C 1
ATOM 562 O O . ALA A 1 74 ? -2.256 -6.267 12.079 1.00 96.19 74 ALA A O 1
ATOM 563 N N . GLN A 1 75 ? -1.545 -7.249 10.190 1.00 94.50 75 GLN A N 1
ATOM 564 C CA . GLN A 1 75 ? -0.174 -6.743 10.294 1.00 94.50 75 GLN A CA 1
ATOM 565 C C . GLN A 1 75 ? -0.113 -5.218 10.142 1.00 94.50 75 GLN A C 1
ATOM 567 O O . GLN A 1 75 ? 0.683 -4.564 10.814 1.00 94.50 75 GLN A O 1
ATOM 572 N N . PHE A 1 76 ? -0.953 -4.628 9.285 1.00 95.25 76 PHE A N 1
ATOM 573 C CA . PHE A 1 76 ? -1.082 -3.177 9.184 1.00 95.25 76 PHE A CA 1
ATOM 574 C C . PHE A 1 76 ? -1.550 -2.571 10.508 1.00 95.25 76 PHE A C 1
ATOM 576 O O . PHE A 1 76 ? -0.878 -1.672 11.009 1.00 95.25 76 PHE A O 1
ATOM 583 N N . VAL A 1 77 ? -2.627 -3.082 11.106 1.00 96.56 77 VAL A N 1
ATOM 584 C CA . VAL A 1 77 ? -3.138 -2.579 12.391 1.00 96.56 77 VAL A CA 1
ATOM 585 C C . VAL A 1 77 ? -2.086 -2.716 13.491 1.00 96.56 77 VAL A C 1
ATOM 587 O O . VAL A 1 77 ? -1.845 -1.758 14.221 1.00 96.56 77 VAL A O 1
ATOM 590 N N . GLU A 1 78 ? -1.403 -3.858 13.575 1.00 94.62 78 GLU A N 1
ATOM 591 C CA . GLU A 1 78 ? -0.336 -4.056 14.561 1.00 94.62 78 GLU A CA 1
ATOM 592 C C . GLU A 1 78 ? 0.842 -3.097 14.338 1.00 94.62 78 GLU A C 1
ATOM 594 O O . GLU A 1 78 ? 1.379 -2.540 15.295 1.00 94.62 78 GLU A O 1
ATOM 599 N N . SER A 1 79 ? 1.186 -2.794 13.081 1.00 92.44 79 SER A N 1
ATOM 600 C CA . SER A 1 79 ? 2.238 -1.817 12.760 1.00 92.44 79 SER A CA 1
ATOM 601 C C . SER A 1 79 ? 1.924 -0.385 13.214 1.00 92.44 79 SER A C 1
ATOM 603 O O . SER A 1 79 ? 2.823 0.452 13.257 1.00 92.44 79 SER A O 1
ATOM 605 N N . LEU A 1 80 ? 0.668 -0.079 13.561 1.00 94.50 80 LEU A N 1
ATOM 606 C CA . LEU A 1 80 ? 0.285 1.227 14.103 1.00 94.50 80 LEU A CA 1
ATOM 607 C C . LEU A 1 80 ? 0.612 1.379 15.597 1.00 94.50 80 LEU A C 1
ATOM 609 O O . LEU A 1 80 ? 0.613 2.503 16.101 1.00 94.50 80 LEU A O 1
ATOM 613 N N . LYS A 1 81 ? 0.917 0.280 16.298 1.00 92.12 81 LYS A N 1
ATOM 614 C CA . LYS A 1 81 ? 1.325 0.262 17.710 1.00 92.12 81 LYS A CA 1
ATOM 615 C C . LYS A 1 81 ? 2.844 0.389 17.835 1.00 92.12 81 LYS A C 1
ATOM 617 O O . LYS A 1 81 ? 3.549 -0.517 18.278 1.00 92.12 81 LYS A O 1
ATOM 622 N N . ASP A 1 82 ? 3.368 1.523 17.391 1.00 88.88 82 ASP A N 1
ATOM 623 C CA . ASP A 1 82 ? 4.810 1.775 17.259 1.00 88.88 82 ASP A CA 1
ATOM 624 C C . ASP A 1 82 ? 5.322 2.922 18.147 1.00 88.88 82 ASP A C 1
ATOM 626 O O . ASP A 1 82 ? 6.462 3.359 18.005 1.00 88.88 82 ASP A O 1
ATOM 630 N N . GLY A 1 83 ? 4.491 3.420 19.068 1.00 87.50 83 GLY A N 1
ATOM 631 C CA . GLY A 1 83 ? 4.850 4.533 19.950 1.00 87.50 83 GLY A CA 1
ATOM 632 C C . GLY A 1 83 ? 4.832 5.904 19.267 1.00 87.50 83 GLY A C 1
ATOM 633 O O . GLY A 1 83 ? 5.319 6.878 19.843 1.00 87.50 83 GLY A O 1
ATOM 634 N N . ARG A 1 84 ? 4.269 6.014 18.054 1.00 91.06 84 ARG A N 1
ATOM 635 C CA . ARG A 1 84 ? 4.061 7.304 17.384 1.00 91.06 84 ARG A CA 1
ATOM 636 C C . ARG A 1 84 ? 3.307 8.296 18.268 1.00 91.06 84 ARG A C 1
ATOM 638 O O . ARG A 1 84 ? 2.335 7.963 18.942 1.00 91.06 84 ARG A O 1
ATOM 645 N N . ARG A 1 85 ? 3.688 9.569 18.167 1.00 93.19 85 ARG A N 1
ATOM 646 C CA . ARG A 1 85 ? 2.936 10.672 18.769 1.00 93.19 85 ARG A CA 1
ATOM 647 C C . ARG A 1 85 ? 1.890 11.184 17.783 1.00 93.19 85 ARG A C 1
ATOM 649 O O . ARG A 1 85 ? 2.234 11.865 16.821 1.00 93.19 85 ARG A O 1
ATOM 656 N N . VAL A 1 86 ? 0.617 10.906 18.052 1.00 95.06 86 VAL A N 1
ATOM 657 C CA . VAL A 1 86 ? -0.514 11.448 17.282 1.00 95.06 86 VAL A CA 1
ATOM 658 C C . VAL A 1 86 ? -1.287 12.440 18.135 1.00 95.06 86 VAL A C 1
ATOM 660 O O . VAL A 1 86 ? -1.584 12.169 19.293 1.00 95.06 86 VAL A O 1
ATOM 663 N N . VAL A 1 87 ? -1.605 13.601 17.566 1.00 95.75 87 VAL A N 1
ATOM 664 C CA . VAL A 1 87 ? -2.407 14.642 18.217 1.00 95.75 87 VAL A CA 1
ATOM 665 C C . VAL A 1 87 ? -3.730 14.759 17.472 1.00 95.75 87 VAL A C 1
ATOM 667 O O . VAL A 1 87 ? -3.739 14.928 16.255 1.00 95.75 87 VAL A O 1
ATOM 670 N N . LEU A 1 88 ? -4.841 14.659 18.200 1.00 95.88 88 LEU A N 1
ATOM 671 C CA . LEU A 1 88 ? -6.193 14.797 17.669 1.00 95.88 88 LEU A CA 1
ATOM 672 C C . LEU A 1 88 ? -6.906 15.917 18.430 1.00 95.88 88 LEU A C 1
ATOM 674 O O . LEU A 1 88 ? -7.156 15.809 19.631 1.00 95.88 88 LEU A O 1
ATOM 678 N N . GLY A 1 89 ? -7.197 17.021 17.740 1.00 93.38 89 GLY A N 1
ATOM 679 C CA . GLY A 1 89 ? -7.626 18.255 18.399 1.00 93.38 89 GLY A CA 1
ATOM 680 C C . GLY A 1 89 ? -6.527 18.777 19.330 1.00 93.38 89 GLY A C 1
ATOM 681 O O . GLY A 1 89 ? -5.403 18.999 18.892 1.00 93.38 89 GLY A O 1
ATOM 682 N N . ALA A 1 90 ? -6.841 18.942 20.616 1.00 94.62 90 ALA A N 1
ATOM 683 C CA . ALA A 1 90 ? -5.903 19.429 21.634 1.00 94.62 90 ALA A CA 1
ATOM 684 C C . ALA A 1 90 ? -5.293 18.318 22.516 1.00 94.62 90 ALA A C 1
ATOM 686 O O . ALA A 1 90 ? -4.645 18.623 23.515 1.00 94.62 90 ALA A O 1
ATOM 687 N N . ARG A 1 91 ? -5.500 17.034 22.185 1.00 95.88 91 ARG A N 1
ATOM 688 C CA . ARG A 1 91 ? -5.020 15.900 22.994 1.00 95.88 91 ARG A CA 1
ATOM 689 C C . ARG A 1 91 ? -4.104 14.967 22.215 1.00 95.88 91 ARG A C 1
ATOM 691 O O . ARG A 1 91 ? -4.286 14.751 21.018 1.00 95.88 91 ARG A O 1
ATOM 698 N N . THR A 1 92 ? -3.154 14.366 22.922 1.00 95.75 92 THR A N 1
ATOM 699 C CA . THR A 1 92 ? -2.353 13.257 22.394 1.00 95.75 92 THR A CA 1
ATOM 700 C C . THR A 1 92 ? -3.168 11.965 22.463 1.00 95.75 92 THR A C 1
ATOM 702 O O . THR A 1 92 ? -3.796 11.674 23.480 1.00 95.75 92 THR A O 1
ATOM 705 N N . VAL A 1 93 ? -3.164 11.194 21.381 1.00 96.06 93 VAL A N 1
ATOM 706 C CA . VAL A 1 93 ? -3.754 9.856 21.293 1.00 96.06 93 VAL A CA 1
ATOM 707 C C . VAL A 1 93 ? -2.699 8.845 21.738 1.00 96.06 93 VAL A C 1
ATOM 709 O O . VAL A 1 93 ? -1.616 8.805 21.158 1.00 96.06 93 VAL A O 1
ATOM 712 N N . ALA A 1 94 ? -3.005 8.056 22.770 1.00 91.94 94 ALA A N 1
ATOM 713 C CA . ALA A 1 94 ? -2.083 7.052 23.310 1.00 91.94 94 ALA A CA 1
ATOM 714 C C . ALA A 1 94 ? -1.974 5.810 22.409 1.00 91.94 94 ALA A C 1
ATOM 716 O O . ALA A 1 94 ? -0.882 5.294 22.201 1.00 91.94 94 ALA A O 1
ATOM 717 N N . ASP A 1 95 ? -3.100 5.362 21.849 1.00 94.44 95 ASP A N 1
ATOM 718 C CA . ASP A 1 95 ? -3.169 4.251 20.902 1.00 94.44 95 ASP A CA 1
ATOM 719 C C . ASP A 1 95 ? -4.155 4.605 19.786 1.00 94.44 95 ASP A C 1
ATOM 721 O O . ASP A 1 95 ? -5.356 4.769 20.009 1.00 94.44 95 ASP A O 1
ATOM 725 N N . VAL A 1 96 ? -3.637 4.739 18.566 1.00 96.19 96 VAL A N 1
ATOM 726 C CA . VAL A 1 96 ? -4.450 5.082 17.395 1.00 96.19 96 VAL A CA 1
ATOM 727 C C . VAL A 1 96 ? -5.407 3.962 16.997 1.00 96.19 96 VAL A C 1
ATOM 729 O O . VAL A 1 96 ? -6.443 4.248 16.405 1.00 96.19 96 VAL A O 1
ATOM 732 N N . THR A 1 97 ? -5.089 2.706 17.322 1.00 96.12 97 THR A N 1
ATOM 733 C CA . THR A 1 97 ? -5.911 1.537 16.981 1.00 96.12 97 THR A CA 1
ATOM 734 C C . THR A 1 97 ? -7.149 1.423 17.869 1.00 96.12 97 THR A C 1
ATOM 736 O O . THR A 1 97 ? -8.169 0.889 17.435 1.00 96.12 97 THR A O 1
ATOM 739 N N . ALA A 1 98 ? -7.092 1.993 19.076 1.00 94.88 98 ALA A N 1
ATOM 740 C CA . ALA A 1 98 ? -8.206 2.048 20.019 1.00 94.88 98 ALA A CA 1
ATOM 741 C C . ALA A 1 98 ? -9.028 3.351 19.923 1.00 94.88 98 ALA A C 1
ATOM 743 O O . ALA A 1 98 ? -10.106 3.442 20.509 1.00 94.88 98 ALA A O 1
ATOM 744 N N . GLU A 1 99 ? -8.547 4.362 19.192 1.00 97.06 99 GLU A N 1
ATOM 745 C CA . GLU A 1 99 ? -9.177 5.682 19.097 1.00 97.06 99 GLU A CA 1
ATOM 746 C C . GLU A 1 99 ? -10.472 5.650 18.251 1.00 97.06 99 GLU A C 1
ATOM 748 O O . GLU A 1 99 ? -10.404 5.433 17.033 1.00 97.06 99 GLU A O 1
ATOM 753 N N . PRO A 1 100 ? -11.659 5.937 18.830 1.00 96.44 100 PRO A N 1
ATOM 754 C CA . PRO A 1 100 ? -12.934 5.832 18.115 1.00 96.44 100 PRO A CA 1
ATOM 755 C C . PRO A 1 100 ? -13.016 6.682 16.843 1.00 96.44 100 PRO A C 1
ATOM 757 O O . PRO A 1 100 ? -13.583 6.239 15.844 1.00 96.44 100 PRO A O 1
ATOM 760 N N . ALA A 1 101 ? -12.414 7.876 16.855 1.00 96.06 101 ALA A N 1
ATOM 761 C CA . ALA A 1 101 ? -12.406 8.778 15.705 1.00 96.06 101 ALA A CA 1
ATOM 762 C C . ALA A 1 101 ? -11.577 8.252 14.517 1.00 96.06 101 ALA A C 1
ATOM 764 O O . ALA A 1 101 ? -11.820 8.646 13.378 1.00 96.06 101 ALA A O 1
ATOM 765 N N . LEU A 1 102 ? -10.605 7.367 14.764 1.00 96.19 102 LEU A N 1
ATOM 766 C CA . LEU A 1 102 ? -9.698 6.833 13.741 1.00 96.19 102 LEU A CA 1
ATOM 767 C C . LEU A 1 102 ? -10.072 5.414 13.302 1.00 96.19 102 LEU A C 1
ATOM 769 O O . LEU A 1 102 ? -9.755 5.017 12.178 1.00 96.19 102 LEU A O 1
ATOM 773 N N . ARG A 1 103 ? -10.790 4.671 14.155 1.00 95.88 103 ARG A N 1
ATOM 774 C CA . ARG A 1 103 ? -11.121 3.253 13.970 1.00 95.88 103 ARG A CA 1
ATOM 775 C C . ARG A 1 103 ? -11.648 2.919 12.576 1.00 95.88 103 ARG A C 1
ATOM 777 O O . ARG A 1 103 ? -11.125 2.024 11.929 1.00 95.88 103 ARG A O 1
ATOM 784 N N . ARG A 1 104 ? -12.643 3.656 12.068 1.00 94.94 104 ARG A N 1
ATOM 785 C CA . ARG A 1 104 ? -13.242 3.360 10.748 1.00 94.94 104 ARG A CA 1
ATOM 786 C C . ARG A 1 104 ? -12.266 3.553 9.588 1.00 94.94 104 ARG A C 1
ATOM 788 O O . ARG A 1 104 ? -12.312 2.794 8.622 1.00 94.94 104 ARG A O 1
ATOM 795 N N . GLY A 1 105 ? -11.380 4.543 9.689 1.00 95.00 105 GLY A N 1
ATOM 796 C CA . GLY A 1 105 ? -10.323 4.760 8.705 1.00 95.00 105 GLY A CA 1
ATOM 797 C C . GLY A 1 105 ? -9.313 3.617 8.725 1.00 95.00 105 GLY A C 1
ATOM 798 O O . GLY A 1 105 ? -8.996 3.064 7.677 1.00 95.00 105 GLY A O 1
ATOM 799 N N . ILE A 1 106 ? -8.883 3.209 9.919 1.00 96.50 106 ILE A N 1
ATOM 800 C CA . ILE A 1 106 ? -7.972 2.075 10.111 1.00 96.50 106 ILE A CA 1
ATOM 801 C C . ILE A 1 106 ? -8.593 0.779 9.576 1.00 96.50 106 ILE A C 1
ATOM 803 O O . ILE A 1 106 ? -7.950 0.099 8.784 1.00 96.50 106 ILE A O 1
ATOM 807 N N . ASP A 1 107 ? -9.852 0.484 9.914 1.00 96.06 107 ASP A N 1
ATOM 808 C CA . ASP A 1 107 ? -10.578 -0.695 9.422 1.00 96.06 107 ASP A CA 1
ATOM 809 C C . ASP A 1 107 ? -10.691 -0.707 7.888 1.00 96.06 107 ASP A C 1
ATOM 811 O O . ASP A 1 107 ? -10.682 -1.768 7.268 1.00 96.06 107 ASP A O 1
ATOM 815 N N . THR A 1 108 ? -10.841 0.464 7.263 1.00 95.62 108 THR A N 1
ATOM 816 C CA . THR A 1 108 ? -10.925 0.590 5.798 1.00 95.62 108 THR A CA 1
ATOM 817 C C . THR A 1 108 ? -9.571 0.327 5.147 1.00 95.62 108 THR A C 1
ATOM 819 O O . THR A 1 108 ? -9.497 -0.401 4.161 1.00 95.62 108 THR A O 1
ATOM 822 N N . LEU A 1 109 ? -8.496 0.883 5.711 1.00 95.62 109 LEU A N 1
ATOM 823 C CA . LEU A 1 109 ? -7.137 0.648 5.226 1.00 95.62 109 LEU A CA 1
ATOM 824 C C . LEU A 1 109 ? -6.717 -0.812 5.417 1.00 95.62 109 LEU A C 1
ATOM 826 O O . LEU A 1 109 ? -6.122 -1.384 4.512 1.00 95.62 109 LEU A O 1
ATOM 830 N N . ALA A 1 110 ? -7.068 -1.425 6.550 1.00 96.81 110 ALA A N 1
ATOM 831 C CA . ALA A 1 110 ? -6.800 -2.835 6.817 1.00 96.81 110 ALA A CA 1
ATOM 832 C C . ALA A 1 110 ? -7.429 -3.746 5.748 1.00 96.81 110 ALA A C 1
ATOM 834 O O . ALA A 1 110 ? -6.739 -4.615 5.226 1.00 96.81 110 ALA A O 1
ATOM 835 N N . LYS A 1 111 ? -8.680 -3.483 5.340 1.00 96.62 111 LYS A N 1
ATOM 836 C CA . LYS A 1 111 ? -9.331 -4.231 4.248 1.00 96.62 111 LYS A CA 1
ATOM 837 C C . LYS A 1 111 ? -8.584 -4.124 2.918 1.00 96.62 111 LYS A C 1
ATOM 839 O O . LYS A 1 111 ? -8.372 -5.137 2.271 1.00 96.62 111 LYS A O 1
ATOM 844 N N . LEU A 1 112 ? -8.101 -2.933 2.552 1.00 96.19 112 LEU A N 1
ATOM 845 C CA . LEU A 1 112 ? -7.295 -2.760 1.333 1.00 96.19 112 LEU A CA 1
ATOM 846 C C . LEU A 1 112 ? -5.984 -3.560 1.371 1.00 96.19 112 LEU A C 1
ATOM 848 O O . LEU A 1 112 ? 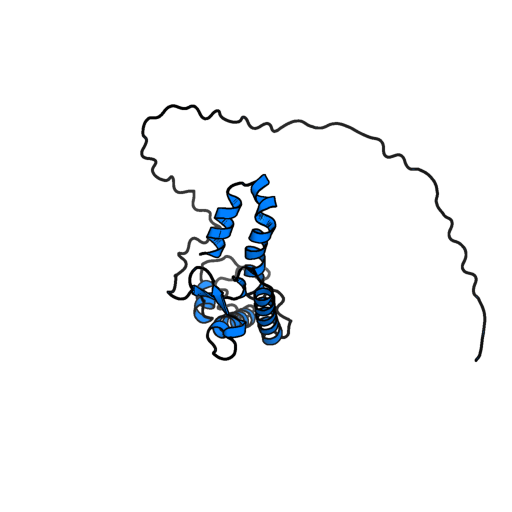-5.489 -3.978 0.327 1.00 96.19 112 LEU A O 1
ATOM 852 N N . PHE A 1 113 ? -5.412 -3.777 2.560 1.00 96.50 113 PHE A N 1
ATOM 853 C CA . PHE A 1 113 ? -4.276 -4.684 2.716 1.00 96.50 113 PHE A CA 1
ATOM 854 C C . PHE A 1 113 ? -4.693 -6.154 2.548 1.00 96.50 113 PHE A C 1
ATOM 856 O O . PHE A 1 113 ? -3.977 -6.903 1.884 1.00 96.50 113 PHE A O 1
ATOM 863 N N . ASP A 1 114 ? -5.843 -6.560 3.091 1.00 97.31 114 ASP A N 1
ATOM 864 C CA . ASP A 1 114 ? -6.377 -7.923 2.949 1.00 97.31 114 ASP A CA 1
ATOM 865 C C . ASP A 1 114 ? -6.790 -8.261 1.501 1.00 97.31 114 ASP A C 1
ATOM 867 O O . ASP A 1 114 ? -6.602 -9.397 1.065 1.00 97.31 114 ASP A O 1
ATOM 871 N N . ASP A 1 115 ? -7.220 -7.276 0.706 1.00 96.62 115 ASP A N 1
ATOM 872 C CA . ASP A 1 115 ? -7.522 -7.425 -0.730 1.00 96.62 115 ASP A CA 1
ATOM 873 C C . ASP A 1 115 ? -6.312 -7.884 -1.575 1.00 96.62 115 ASP A C 1
ATOM 875 O O . ASP A 1 115 ? -6.440 -8.255 -2.739 1.00 96.62 115 ASP A O 1
ATOM 879 N N . GLN A 1 116 ? -5.095 -7.871 -1.030 1.00 95.88 116 GLN A N 1
ATOM 880 C CA . GLN A 1 116 ? -3.926 -8.455 -1.703 1.00 95.88 116 GLN A CA 1
ATOM 881 C C . GLN A 1 116 ? -3.922 -9.991 -1.664 1.00 95.88 116 GLN A C 1
ATOM 883 O O . GLN A 1 116 ? -3.183 -10.632 -2.417 1.00 95.88 116 GLN A O 1
ATOM 888 N N . PHE A 1 117 ? -4.729 -10.580 -0.782 1.00 96.00 117 PHE A N 1
ATOM 889 C CA . PHE A 1 117 ? -4.794 -12.017 -0.523 1.00 96.00 117 PHE A CA 1
ATOM 890 C C . PHE A 1 117 ? -6.102 -12.649 -1.009 1.00 96.00 117 PHE A C 1
ATOM 892 O O . PHE A 1 117 ? -6.158 -13.870 -1.158 1.00 96.00 117 PHE A O 1
ATOM 899 N N . ASP A 1 118 ? -7.126 -11.846 -1.298 1.00 96.50 118 ASP A N 1
ATOM 900 C CA . ASP A 1 118 ? -8.389 -12.321 -1.855 1.00 96.50 118 ASP A CA 1
ATOM 901 C C . ASP A 1 118 ? -8.242 -12.722 -3.333 1.00 96.50 118 ASP A C 1
ATOM 903 O O . ASP A 1 118 ? -7.648 -12.011 -4.142 1.00 96.50 118 ASP A O 1
ATOM 907 N N . ALA A 1 119 ? -8.781 -13.884 -3.706 1.00 96.88 119 ALA A N 1
ATOM 908 C CA . ALA A 1 119 ? -8.595 -14.447 -5.043 1.00 96.88 119 ALA A CA 1
ATOM 909 C C . ALA A 1 119 ? -9.183 -13.577 -6.170 1.00 96.88 119 ALA A C 1
ATOM 911 O O . ALA A 1 119 ? -8.693 -13.645 -7.296 1.00 96.88 119 ALA A O 1
ATOM 912 N N . ILE A 1 120 ? -10.207 -12.769 -5.880 1.00 96.69 120 ILE A N 1
ATOM 913 C CA . ILE A 1 120 ? -10.901 -11.927 -6.858 1.00 96.69 120 ILE A CA 1
ATOM 914 C C . ILE A 1 120 ? -10.112 -10.637 -7.102 1.00 96.69 120 ILE A C 1
ATOM 916 O O . ILE A 1 120 ? -10.011 -10.173 -8.237 1.00 96.69 120 ILE A O 1
ATOM 920 N N . THR A 1 121 ? -9.542 -10.049 -6.051 1.00 97.06 121 THR A N 1
ATOM 921 C CA . THR A 1 121 ? -8.917 -8.716 -6.118 1.00 97.06 121 THR A CA 1
ATOM 922 C C . THR A 1 121 ? -7.393 -8.763 -6.229 1.00 97.06 121 THR A C 1
ATOM 924 O O . THR A 1 121 ? -6.792 -7.800 -6.712 1.00 97.06 121 THR A O 1
ATOM 927 N N . ARG A 1 122 ? -6.756 -9.895 -5.903 1.00 96.25 122 ARG A N 1
ATOM 928 C CA . ARG A 1 122 ? -5.295 -10.077 -5.916 1.00 96.25 122 ARG A CA 1
ATOM 929 C C . ARG A 1 122 ? -4.619 -9.695 -7.228 1.00 96.25 122 ARG A C 1
ATOM 931 O O . ARG A 1 122 ? -3.521 -9.144 -7.190 1.00 96.25 122 ARG A O 1
ATOM 938 N N . GLU A 1 123 ? -5.215 -9.979 -8.385 1.00 96.06 123 GLU A N 1
ATOM 939 C CA . GLU A 1 123 ? -4.618 -9.590 -9.675 1.00 96.06 123 GLU A CA 1
ATOM 940 C C . GLU A 1 123 ? -4.635 -8.074 -9.908 1.00 96.06 123 GLU A C 1
ATOM 942 O O . GLU A 1 123 ? -3.732 -7.538 -10.548 1.00 96.06 123 GLU A O 1
ATOM 947 N N . ALA A 1 124 ? -5.633 -7.367 -9.372 1.00 96.00 124 ALA A N 1
ATOM 948 C CA . ALA A 1 124 ? -5.707 -5.913 -9.461 1.00 96.00 124 ALA A CA 1
ATOM 949 C C . ALA A 1 124 ? -4.778 -5.228 -8.445 1.00 96.00 124 ALA A C 1
ATOM 951 O O . ALA A 1 124 ? -4.222 -4.168 -8.733 1.00 96.00 124 ALA A O 1
ATOM 952 N N . THR A 1 125 ? -4.595 -5.820 -7.264 1.00 96.38 125 THR A N 1
ATOM 953 C CA . THR A 1 125 ? -3.869 -5.213 -6.135 1.00 96.38 125 THR A CA 1
ATOM 954 C C . THR A 1 125 ? -2.394 -5.613 -6.057 1.00 96.38 125 THR A C 1
ATOM 956 O O . THR A 1 125 ? -1.601 -4.905 -5.431 1.00 96.38 125 THR A O 1
ATOM 959 N N . THR A 1 126 ? -1.989 -6.700 -6.721 1.00 96.88 126 THR A N 1
ATOM 960 C CA . THR A 1 126 ? -0.609 -7.213 -6.690 1.00 96.88 126 THR A CA 1
ATOM 961 C C . THR A 1 126 ? -0.033 -7.464 -8.080 1.00 96.88 126 THR A C 1
ATOM 963 O O . THR A 1 126 ? -0.751 -7.666 -9.055 1.00 96.88 126 THR A O 1
ATOM 966 N N . SER A 1 127 ? 1.294 -7.479 -8.171 1.00 96.25 127 SER A N 1
ATOM 967 C CA . SER A 1 127 ? 2.050 -7.749 -9.396 1.00 96.25 127 SER A CA 1
ATOM 968 C C . SER A 1 127 ? 3.252 -8.648 -9.102 1.00 96.25 127 SER A C 1
ATOM 970 O O . SER A 1 127 ? 3.655 -8.792 -7.949 1.00 96.25 127 SER A O 1
ATOM 972 N N . ILE A 1 128 ? 3.818 -9.264 -10.142 1.00 94.75 128 ILE A N 1
ATOM 973 C CA . ILE A 1 128 ? 5.095 -9.981 -10.043 1.00 94.75 128 ILE A CA 1
ATOM 974 C C . ILE A 1 128 ? 6.214 -9.007 -10.394 1.00 94.75 128 ILE A C 1
ATOM 976 O O . ILE A 1 128 ? 6.184 -8.396 -11.464 1.00 94.75 128 ILE A O 1
ATOM 980 N N . GLU A 1 129 ? 7.171 -8.843 -9.487 1.00 91.38 129 GLU A N 1
ATOM 981 C CA . GLU A 1 129 ? 8.359 -8.037 -9.735 1.00 91.38 129 GLU A CA 1
ATOM 982 C C . GLU A 1 129 ? 9.276 -8.782 -10.729 1.00 91.38 129 GLU A C 1
ATOM 984 O O . GLU A 1 129 ? 9.576 -9.960 -10.510 1.00 91.38 129 GLU A O 1
ATOM 989 N N . PRO A 1 130 ? 9.686 -8.149 -11.847 1.00 88.81 130 PRO A N 1
ATOM 990 C CA . PRO A 1 130 ? 10.369 -8.854 -12.932 1.00 88.81 130 PRO A CA 1
ATOM 991 C C . PRO A 1 130 ? 11.714 -9.500 -12.578 1.00 88.81 130 PRO A C 1
ATOM 993 O O . PRO A 1 130 ? 12.054 -10.510 -13.188 1.00 88.81 130 PRO A O 1
ATOM 996 N N . ASN A 1 131 ? 12.492 -8.930 -11.653 1.00 86.75 131 ASN A N 1
ATOM 997 C CA . ASN A 1 131 ? 13.862 -9.384 -11.387 1.00 86.75 131 ASN A CA 1
ATOM 998 C C . ASN A 1 131 ? 13.930 -10.507 -10.341 1.00 86.75 131 ASN A C 1
ATOM 1000 O O . ASN A 1 131 ? 14.666 -11.474 -10.501 1.00 86.75 131 ASN A O 1
ATOM 1004 N N . SER A 1 132 ? 13.164 -10.370 -9.266 1.00 88.19 132 SER A N 1
ATOM 1005 C CA . SER A 1 132 ? 13.104 -11.274 -8.118 1.00 88.19 132 SER A CA 1
ATOM 1006 C C . SER A 1 132 ? 12.045 -12.363 -8.276 1.00 88.19 132 SER A C 1
ATOM 1008 O O . SER A 1 132 ? 12.103 -13.379 -7.588 1.00 88.19 132 SER A O 1
ATOM 1010 N N . GLY A 1 133 ? 11.044 -12.154 -9.139 1.00 91.25 133 GLY A N 1
ATOM 1011 C CA . GLY A 1 133 ? 9.871 -13.024 -9.238 1.00 91.25 133 GLY A CA 1
ATOM 1012 C C . GLY A 1 133 ? 8.935 -12.933 -8.026 1.00 91.25 133 GLY A C 1
ATOM 1013 O O . GLY A 1 133 ? 7.937 -13.656 -7.961 1.00 91.25 133 GLY A O 1
ATOM 1014 N N . ALA A 1 134 ? 9.224 -12.047 -7.070 1.00 91.44 134 ALA A N 1
ATOM 1015 C CA . ALA A 1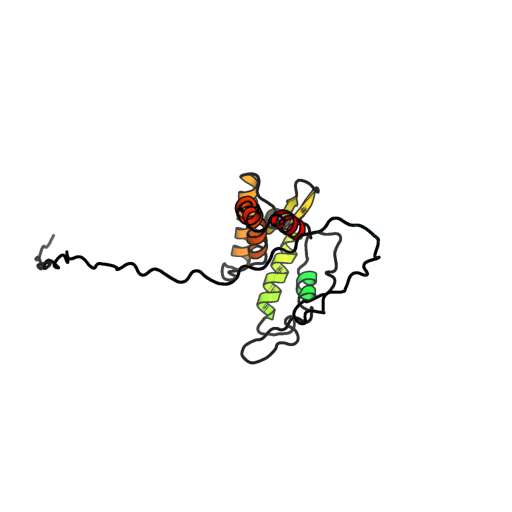 134 ? 8.412 -11.856 -5.885 1.00 91.44 134 ALA A CA 1
ATOM 1016 C C . ALA A 1 134 ? 7.050 -11.251 -6.234 1.00 91.44 134 ALA A C 1
ATOM 1018 O O . ALA A 1 134 ? 6.922 -10.396 -7.114 1.00 91.44 134 ALA A O 1
ATOM 1019 N N . ARG A 1 135 ? 6.013 -11.652 -5.495 1.00 93.88 135 ARG A N 1
ATOM 1020 C CA . ARG A 1 135 ? 4.721 -10.968 -5.555 1.00 93.88 135 ARG A CA 1
ATOM 1021 C C . ARG A 1 135 ? 4.735 -9.756 -4.634 1.00 93.88 135 ARG A C 1
ATOM 1023 O O . ARG A 1 135 ? 4.860 -9.915 -3.425 1.00 93.88 135 ARG A O 1
ATOM 1030 N N . ILE A 1 136 ? 4.526 -8.578 -5.208 1.00 94.12 136 ILE A N 1
ATOM 1031 C CA . ILE A 1 136 ? 4.545 -7.283 -4.522 1.00 94.12 136 ILE A CA 1
ATOM 1032 C C . ILE A 1 136 ? 3.216 -6.545 -4.702 1.00 94.12 136 ILE A C 1
ATOM 1034 O O . ILE A 1 136 ? 2.434 -6.859 -5.605 1.00 94.12 136 ILE A O 1
ATOM 1038 N N . ALA A 1 137 ? 2.959 -5.539 -3.867 1.00 94.56 137 ALA A N 1
ATOM 1039 C CA . ALA A 1 137 ? 1.852 -4.614 -4.091 1.00 94.56 137 ALA A CA 1
ATOM 1040 C C . ALA A 1 137 ? 2.060 -3.877 -5.423 1.00 94.56 137 ALA A C 1
ATOM 1042 O O . ALA A 1 137 ? 3.162 -3.397 -5.702 1.00 94.56 137 ALA A O 1
ATOM 1043 N N . THR A 1 138 ? 1.010 -3.737 -6.237 1.00 95.62 138 THR A N 1
ATOM 1044 C CA . THR A 1 138 ? 1.115 -3.079 -7.555 1.00 95.62 138 THR A CA 1
ATOM 1045 C C . THR A 1 138 ? 1.640 -1.641 -7.444 1.00 95.62 138 THR A C 1
ATOM 1047 O O . THR A 1 138 ? 2.360 -1.184 -8.327 1.00 95.62 138 THR A O 1
ATOM 1050 N N . GLY A 1 139 ? 1.388 -0.947 -6.329 1.00 93.75 139 GLY A N 1
ATOM 1051 C CA . GLY A 1 139 ? 1.897 0.406 -6.083 1.00 93.75 139 GLY A CA 1
ATOM 1052 C C . GLY A 1 139 ? 3.425 0.499 -6.018 1.00 93.75 139 GLY A C 1
ATOM 1053 O O . GLY A 1 139 ? 3.972 1.570 -6.274 1.00 93.75 139 GLY A O 1
ATOM 1054 N N . CYS A 1 140 ? 4.110 -0.610 -5.725 1.00 92.31 140 CYS A N 1
ATOM 1055 C CA . CYS A 1 140 ? 5.570 -0.706 -5.709 1.00 92.31 140 CYS A CA 1
ATOM 1056 C C . CYS A 1 140 ? 6.155 -1.175 -7.054 1.00 92.31 140 CYS A C 1
ATOM 1058 O O . CYS A 1 140 ? 7.371 -1.158 -7.228 1.00 92.31 140 CYS A O 1
ATOM 1060 N N . LEU A 1 141 ? 5.323 -1.583 -8.022 1.00 93.38 141 LEU A N 1
ATOM 1061 C CA . LEU A 1 141 ? 5.793 -2.001 -9.342 1.00 93.38 141 LEU A CA 1
ATOM 1062 C C . LEU A 1 141 ? 6.303 -0.787 -10.126 1.00 93.38 141 LEU A C 1
ATOM 1064 O O . LEU A 1 141 ? 5.520 0.103 -10.470 1.00 93.38 141 LEU A O 1
ATOM 1068 N N . VAL A 1 142 ? 7.590 -0.788 -10.477 1.00 93.12 142 VAL A N 1
ATOM 1069 C CA . VAL A 1 142 ? 8.198 0.224 -11.354 1.00 93.12 142 VAL A CA 1
ATOM 1070 C C . VAL A 1 142 ? 7.744 -0.008 -12.805 1.00 93.12 142 VAL A C 1
ATOM 1072 O O . VAL A 1 142 ? 8.127 -1.020 -13.395 1.00 93.12 142 VAL A O 1
ATOM 1075 N N . PRO A 1 143 ? 6.966 0.902 -13.425 1.00 93.38 143 PRO A 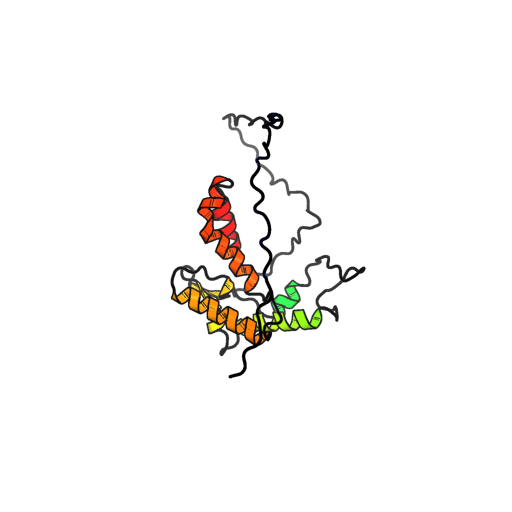N 1
ATOM 1076 C CA . PRO A 1 143 ? 6.456 0.701 -14.778 1.00 93.38 143 PRO A CA 1
ATOM 1077 C C . PRO A 1 143 ? 7.573 0.768 -15.822 1.00 93.38 143 PRO A C 1
ATOM 1079 O O . PRO A 1 143 ? 8.314 1.750 -15.890 1.00 93.38 143 PRO A O 1
ATOM 1082 N N . ARG A 1 144 ? 7.668 -0.253 -16.676 1.00 92.56 144 ARG A N 1
ATOM 1083 C CA . ARG A 1 144 ? 8.595 -0.315 -17.820 1.00 92.56 144 ARG A CA 1
ATOM 1084 C C . ARG A 1 144 ? 7.870 -0.524 -19.151 1.00 92.56 144 ARG A C 1
ATOM 1086 O O . ARG A 1 144 ? 8.463 -0.310 -20.205 1.00 92.56 144 ARG A O 1
ATOM 1093 N N . ALA A 1 145 ? 6.590 -0.894 -19.117 1.00 94.56 145 ALA A N 1
ATOM 1094 C CA . ALA A 1 145 ? 5.750 -1.096 -20.290 1.00 94.56 145 ALA A CA 1
ATOM 1095 C C . ALA A 1 145 ? 4.326 -0.544 -20.098 1.00 94.56 145 ALA A C 1
ATOM 1097 O O . ALA A 1 145 ? 3.845 -0.341 -18.984 1.00 94.56 145 ALA A O 1
ATOM 1098 N N . LYS A 1 146 ? 3.593 -0.373 -21.209 1.00 97.12 146 LYS A N 1
ATOM 1099 C CA . LYS A 1 146 ? 2.181 0.059 -21.199 1.00 97.12 146 LYS A CA 1
ATOM 1100 C C . LYS A 1 146 ? 1.292 -0.844 -20.333 1.00 97.12 146 LYS A C 1
ATOM 1102 O O . LYS A 1 146 ? 0.381 -0.354 -19.673 1.00 97.12 146 LYS A O 1
ATOM 1107 N N . ALA A 1 147 ? 1.565 -2.149 -20.314 1.00 96.31 147 ALA A N 1
ATOM 1108 C CA . ALA A 1 147 ? 0.845 -3.104 -19.475 1.00 96.31 147 ALA A CA 1
ATOM 1109 C C . ALA A 1 147 ? 0.953 -2.768 -17.975 1.00 96.31 147 ALA A C 1
ATOM 1111 O O . ALA A 1 147 ? -0.028 -2.913 -17.252 1.00 96.31 147 ALA A O 1
ATOM 1112 N N . ASP A 1 148 ? 2.090 -2.241 -17.515 1.00 95.56 148 ASP A N 1
ATOM 1113 C CA . ASP A 1 148 ? 2.273 -1.845 -16.112 1.00 95.56 148 ASP A CA 1
ATOM 1114 C C . ASP A 1 148 ? 1.393 -0.650 -15.748 1.00 95.56 148 ASP A C 1
ATOM 1116 O O . ASP A 1 148 ? 0.803 -0.613 -14.672 1.00 95.56 148 ASP A O 1
ATOM 1120 N N . LEU A 1 149 ? 1.219 0.297 -16.674 1.00 95.94 149 LEU A N 1
ATOM 1121 C CA . LEU A 1 149 ? 0.303 1.423 -16.480 1.00 95.94 149 LEU A CA 1
ATOM 1122 C C . LEU A 1 149 ? -1.150 0.948 -16.341 1.00 95.94 149 LEU A C 1
ATOM 1124 O O . LEU A 1 149 ? -1.909 1.498 -15.543 1.00 95.94 149 LEU A O 1
ATOM 1128 N N . HIS A 1 150 ? -1.538 -0.097 -17.077 1.00 97.69 150 HIS A N 1
ATOM 1129 C CA . HIS A 1 150 ? -2.854 -0.717 -16.921 1.00 97.69 150 HIS A CA 1
ATOM 1130 C C . HIS A 1 150 ? -3.011 -1.424 -15.567 1.00 97.69 150 HIS A C 1
ATOM 1132 O O . HIS A 1 150 ? -4.083 -1.321 -14.973 1.00 97.69 150 HIS A O 1
ATOM 1138 N N . ARG A 1 151 ? -1.956 -2.065 -15.042 1.00 97.06 151 ARG A N 1
ATOM 1139 C CA . ARG A 1 151 ? -1.954 -2.643 -13.683 1.00 97.06 151 ARG A CA 1
ATOM 1140 C C . ARG A 1 151 ? -2.159 -1.566 -12.620 1.00 97.06 151 ARG A C 1
ATOM 1142 O O . ARG A 1 151 ? -3.056 -1.691 -11.793 1.00 97.06 151 ARG A O 1
ATOM 1149 N N . HIS A 1 152 ? -1.411 -0.463 -12.698 1.00 96.56 152 HIS A N 1
ATOM 1150 C CA . HIS A 1 152 ? -1.603 0.695 -11.813 1.00 96.56 152 HIS A CA 1
ATOM 1151 C C . HIS A 1 152 ? -3.025 1.254 -11.901 1.00 96.56 152 HIS A C 1
ATOM 1153 O O . HIS A 1 152 ? -3.645 1.542 -10.882 1.00 96.56 152 HIS A O 1
ATOM 1159 N N . MET A 1 153 ? -3.587 1.352 -13.108 1.00 96.94 153 MET A N 1
ATOM 1160 C CA . MET A 1 153 ? -4.968 1.797 -13.290 1.00 96.94 153 MET A CA 1
ATOM 1161 C C . MET A 1 153 ? -5.987 0.842 -12.656 1.00 96.94 153 MET A C 1
ATOM 1163 O O . MET A 1 153 ? -6.966 1.312 -12.078 1.00 96.94 153 MET A O 1
ATOM 1167 N N . ALA A 1 154 ? -5.779 -0.474 -12.752 1.00 97.62 154 ALA A N 1
ATOM 1168 C CA . ALA A 1 154 ? -6.639 -1.468 -12.112 1.00 97.62 154 ALA A CA 1
ATOM 1169 C C . ALA A 1 154 ? -6.590 -1.350 -10.581 1.00 97.62 154 ALA A C 1
ATOM 1171 O O . ALA A 1 154 ? -7.643 -1.278 -9.950 1.00 97.62 154 ALA A O 1
ATOM 1172 N N . MET A 1 155 ? -5.392 -1.222 -10.005 1.00 97.31 155 MET A N 1
ATOM 1173 C CA . MET A 1 155 ? -5.193 -0.989 -8.572 1.00 97.31 155 MET A CA 1
ATOM 1174 C C . MET A 1 155 ? -5.891 0.294 -8.094 1.00 97.31 155 MET A C 1
ATOM 1176 O O . MET A 1 155 ? -6.671 0.253 -7.146 1.00 97.31 155 MET A O 1
ATOM 1180 N N . ILE A 1 156 ? -5.664 1.423 -8.778 1.00 96.19 156 ILE A N 1
ATOM 1181 C CA . ILE A 1 156 ? -6.268 2.717 -8.418 1.00 96.19 156 ILE A CA 1
ATOM 1182 C C . ILE A 1 156 ? -7.794 2.651 -8.519 1.00 96.19 156 ILE A C 1
ATOM 1184 O O . ILE A 1 156 ? -8.502 3.203 -7.678 1.00 96.19 156 ILE A O 1
ATOM 1188 N N . ARG A 1 157 ? -8.333 1.974 -9.541 1.00 96.56 157 ARG A N 1
ATOM 1189 C CA . ARG A 1 157 ? -9.780 1.750 -9.652 1.00 96.56 157 ARG A CA 1
ATOM 1190 C C . ARG A 1 157 ? -10.292 0.936 -8.472 1.00 96.56 157 ARG A C 1
ATOM 1192 O O . ARG A 1 157 ? -11.284 1.343 -7.878 1.00 96.56 157 ARG A O 1
ATOM 1199 N N . HIS A 1 158 ? -9.616 -0.157 -8.119 1.00 96.50 158 HIS A N 1
ATOM 1200 C CA . HIS A 1 158 ? -9.980 -0.992 -6.974 1.00 96.50 158 HIS A CA 1
ATOM 1201 C C . HIS A 1 158 ? -10.073 -0.169 -5.686 1.00 96.50 158 HIS A C 1
ATOM 1203 O O . HIS A 1 158 ? -11.139 -0.114 -5.075 1.00 96.50 158 HIS A O 1
ATOM 1209 N N . SER A 1 159 ? -9.012 0.557 -5.322 1.00 95.62 159 SER A N 1
ATOM 1210 C CA . SER A 1 159 ? -9.000 1.371 -4.099 1.00 95.62 159 SER A CA 1
ATOM 1211 C C . SER A 1 159 ? -10.030 2.505 -4.133 1.00 95.62 159 SER A C 1
ATOM 1213 O O . SER A 1 159 ? -10.699 2.772 -3.131 1.00 95.62 159 SER A O 1
ATOM 1215 N N . THR A 1 160 ? -10.227 3.135 -5.295 1.00 95.81 160 THR A N 1
ATOM 1216 C CA . THR A 1 160 ? -11.246 4.176 -5.486 1.00 95.81 160 THR A CA 1
ATOM 1217 C C . THR A 1 160 ? -12.649 3.616 -5.267 1.00 95.81 160 THR A C 1
ATOM 1219 O O . THR A 1 160 ? -13.407 4.185 -4.486 1.00 95.81 160 THR A O 1
ATOM 1222 N N . PHE A 1 161 ? -13.012 2.498 -5.899 1.00 94.69 161 PHE A N 1
ATOM 1223 C CA . PHE A 1 161 ? -14.349 1.916 -5.749 1.00 94.69 161 PHE A CA 1
ATOM 1224 C C . PHE A 1 161 ? -14.576 1.332 -4.353 1.00 94.69 161 PHE A C 1
ATOM 1226 O O . PHE A 1 161 ? -15.628 1.582 -3.770 1.00 94.69 161 PHE A O 1
ATOM 1233 N N . HIS A 1 162 ? -13.580 0.652 -3.778 1.00 93.06 162 HIS A N 1
ATOM 1234 C CA . HIS A 1 162 ? -13.647 0.119 -2.413 1.00 93.06 162 HIS A CA 1
ATOM 1235 C C . HIS A 1 162 ? -13.903 1.225 -1.374 1.00 93.06 162 HIS A C 1
ATOM 1237 O O . HIS A 1 162 ? -14.558 1.011 -0.357 1.00 93.06 162 HIS A O 1
ATOM 1243 N N . THR A 1 163 ? -13.405 2.436 -1.631 1.00 92.94 163 THR A N 1
ATOM 1244 C CA . THR A 1 163 ? -13.566 3.590 -0.738 1.00 92.94 163 THR A CA 1
ATOM 1245 C C . THR A 1 163 ? -14.619 4.590 -1.209 1.00 92.94 163 THR A C 1
ATOM 1247 O O . THR A 1 163 ? -14.689 5.688 -0.662 1.00 92.94 163 THR A O 1
ATOM 1250 N N . PHE A 1 164 ? -15.420 4.258 -2.227 1.00 93.00 164 PHE A N 1
ATOM 1251 C CA . PHE A 1 164 ? -16.375 5.175 -2.868 1.00 93.00 164 PHE A CA 1
ATOM 1252 C C . PHE A 1 164 ? -15.768 6.534 -3.277 1.00 93.00 164 PHE A C 1
ATOM 1254 O O . PHE A 1 164 ? -16.456 7.551 -3.320 1.00 93.00 164 PHE A O 1
ATOM 1261 N N . GLY A 1 165 ? -14.460 6.575 -3.535 1.00 92.62 165 GLY A N 1
ATOM 1262 C CA . GLY A 1 165 ? -13.712 7.778 -3.891 1.00 92.62 165 GLY A CA 1
ATOM 1263 C C . GLY A 1 165 ? -13.547 8.804 -2.767 1.00 92.62 165 GLY A C 1
ATOM 1264 O O . GLY A 1 165 ? -12.974 9.863 -3.013 1.00 92.62 165 GLY A O 1
ATOM 1265 N N . VAL A 1 166 ? -14.005 8.529 -1.538 1.00 92.06 166 VAL A N 1
ATOM 1266 C CA . VAL A 1 166 ? -13.896 9.498 -0.430 1.00 92.06 166 VAL A CA 1
ATOM 1267 C C . VAL A 1 166 ? -12.529 9.469 0.250 1.00 92.06 166 VAL A C 1
ATOM 1269 O O . VAL A 1 166 ? -12.132 10.433 0.906 1.00 92.06 166 VAL A O 1
ATOM 1272 N N . PHE A 1 167 ? -11.775 8.379 0.087 1.00 91.38 167 PHE A N 1
ATOM 1273 C CA . PHE A 1 167 ? -10.458 8.227 0.692 1.00 91.38 167 PHE A CA 1
ATOM 1274 C C . PHE A 1 167 ? -9.363 8.720 -0.262 1.00 91.38 167 PHE A C 1
ATOM 1276 O O . PHE A 1 167 ? -8.792 7.960 -1.035 1.00 91.38 167 PHE A O 1
ATOM 1283 N N . GLY A 1 168 ? -9.034 10.013 -0.201 1.00 86.31 168 GLY A N 1
ATOM 1284 C CA . GLY A 1 168 ? -8.114 10.646 -1.161 1.00 86.31 168 GLY A CA 1
ATOM 1285 C C . GLY A 1 168 ? -6.636 10.227 -1.075 1.00 86.31 168 GLY A C 1
ATOM 1286 O O . GLY A 1 168 ? -5.825 10.713 -1.862 1.00 86.31 168 GLY A O 1
ATOM 1287 N N . ARG A 1 169 ? -6.251 9.389 -0.103 1.00 91.56 169 ARG A N 1
ATOM 1288 C CA . ARG A 1 169 ? -4.871 8.895 0.082 1.00 91.56 169 ARG A CA 1
ATOM 1289 C C . ARG A 1 169 ? -4.863 7.418 0.504 1.00 91.56 169 ARG A C 1
ATOM 1291 O O . ARG A 1 169 ? -4.502 7.137 1.649 1.00 91.56 169 ARG A O 1
ATOM 1298 N N . PRO A 1 170 ? -5.303 6.486 -0.358 1.00 91.94 170 PRO A N 1
ATOM 1299 C CA . PRO A 1 170 ? -5.266 5.068 -0.024 1.00 91.94 170 PRO A CA 1
ATOM 1300 C C . PRO A 1 170 ? -3.811 4.562 0.080 1.00 91.94 170 PRO A C 1
ATOM 1302 O O . PRO A 1 170 ? -2.875 5.291 -0.269 1.00 91.94 170 PRO A O 1
ATOM 1305 N N . PRO A 1 171 ? -3.581 3.331 0.577 1.00 91.12 171 PRO A N 1
ATOM 1306 C CA . PRO A 1 171 ? -2.238 2.765 0.741 1.00 91.12 171 PRO A CA 1
ATOM 1307 C C . PRO A 1 171 ? -1.413 2.717 -0.552 1.00 91.12 171 PRO A C 1
ATOM 1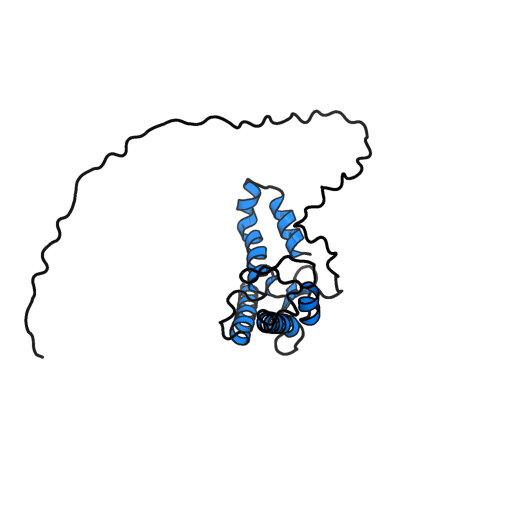309 O O . PRO A 1 171 ? -0.188 2.750 -0.494 1.00 91.12 171 PRO A O 1
ATOM 1312 N N . ASP A 1 172 ? -2.072 2.686 -1.708 1.00 91.25 172 ASP A N 1
ATOM 1313 C CA . ASP A 1 172 ? -1.457 2.696 -3.035 1.00 91.25 172 ASP A CA 1
ATOM 1314 C C . ASP A 1 172 ? -0.890 4.067 -3.459 1.00 91.25 172 ASP A C 1
ATOM 1316 O O . ASP A 1 172 ? 0.005 4.135 -4.299 1.00 91.25 172 ASP A O 1
ATOM 1320 N N . TYR A 1 173 ? -1.341 5.167 -2.850 1.00 91.69 173 TYR A N 1
ATOM 1321 C CA . TYR A 1 173 ? -0.937 6.529 -3.212 1.00 91.69 173 TYR A CA 1
ATOM 1322 C C . TYR A 1 173 ? 0.520 6.850 -2.855 1.00 91.69 173 TYR A C 1
ATOM 1324 O O . TYR A 1 173 ? 1.213 7.556 -3.591 1.00 91.69 173 TYR A O 1
ATOM 1332 N N . GLY A 1 174 ? 0.981 6.383 -1.693 1.00 90.19 174 GLY A N 1
ATOM 1333 C CA . GLY A 1 174 ? 2.330 6.654 -1.191 1.00 90.19 174 GLY A CA 1
ATOM 1334 C C . GLY A 1 174 ? 3.427 6.027 -2.061 1.00 90.19 174 GLY A C 1
ATOM 1335 O O . GLY A 1 174 ? 4.280 6.767 -2.560 1.00 90.19 174 GLY A O 1
ATOM 1336 N N . PRO A 1 175 ? 3.394 4.701 -2.287 1.00 90.06 175 PRO A N 1
ATOM 1337 C CA . PRO A 1 175 ? 4.385 3.988 -3.092 1.00 90.06 175 PRO A CA 1
ATOM 1338 C C . PRO A 1 175 ? 4.575 4.563 -4.501 1.00 90.06 175 PRO A C 1
ATOM 1340 O O . PRO A 1 175 ? 5.711 4.716 -4.947 1.00 90.06 175 PRO A O 1
ATOM 1343 N N . VAL A 1 176 ? 3.493 5.007 -5.156 1.00 89.75 176 VAL A N 1
ATOM 1344 C CA . VAL A 1 176 ? 3.555 5.600 -6.506 1.00 89.75 176 VAL A CA 1
ATOM 1345 C C . VAL A 1 176 ? 4.431 6.863 -6.553 1.00 89.75 176 VAL A C 1
ATOM 1347 O O . VAL A 1 176 ? 5.087 7.140 -7.557 1.00 89.75 176 VAL A O 1
ATOM 1350 N N . LYS A 1 177 ? 4.517 7.624 -5.455 1.00 88.31 177 LYS A N 1
ATOM 1351 C CA . LYS A 1 177 ? 5.454 8.756 -5.372 1.00 88.31 177 LYS A CA 1
ATOM 1352 C C . LYS A 1 177 ? 6.901 8.296 -5.284 1.00 88.31 177 LYS A C 1
ATOM 1354 O O . LYS A 1 177 ? 7.758 8.892 -5.927 1.00 88.31 177 LYS A O 1
ATOM 1359 N N . ALA A 1 178 ? 7.159 7.256 -4.491 1.00 87.25 178 ALA A N 1
ATOM 1360 C CA . ALA A 1 178 ? 8.501 6.729 -4.289 1.00 87.25 178 ALA A CA 1
ATOM 1361 C C . ALA A 1 178 ? 9.090 6.200 -5.605 1.00 87.25 178 ALA A C 1
ATOM 1363 O O . ALA A 1 178 ? 10.187 6.604 -5.985 1.00 87.25 178 ALA A O 1
ATOM 1364 N N . ILE A 1 179 ? 8.322 5.407 -6.363 1.00 91.12 179 ILE A N 1
ATOM 1365 C CA . ILE A 1 179 ? 8.740 4.943 -7.699 1.00 91.12 179 ILE A CA 1
ATOM 1366 C C . ILE A 1 179 ? 8.910 6.106 -8.689 1.00 91.12 179 ILE A C 1
ATOM 1368 O O . ILE A 1 179 ? 9.757 6.043 -9.577 1.00 91.12 179 ILE A O 1
ATOM 1372 N N . GLY A 1 180 ? 8.152 7.196 -8.525 1.00 90.94 180 GLY A N 1
ATOM 1373 C CA . GLY A 1 180 ? 8.275 8.397 -9.349 1.00 90.94 180 GLY A CA 1
ATOM 1374 C C . GLY A 1 180 ? 9.664 9.036 -9.269 1.00 90.94 180 GLY A C 1
ATOM 1375 O O . GLY A 1 180 ? 10.160 9.536 -10.278 1.00 90.94 180 GLY A O 1
ATOM 1376 N N . PHE A 1 181 ? 10.338 8.959 -8.117 1.00 90.62 181 PHE A N 1
ATOM 1377 C CA . PHE A 1 181 ? 11.702 9.477 -7.980 1.00 90.62 181 PHE A CA 1
ATOM 1378 C C . PHE A 1 181 ? 12.713 8.743 -8.868 1.00 90.62 181 PHE A C 1
ATOM 1380 O O . PHE A 1 181 ? 13.649 9.379 -9.347 1.00 90.62 181 PHE A O 1
ATOM 1387 N N . LEU A 1 182 ? 12.499 7.459 -9.184 1.00 89.62 182 LEU A N 1
ATOM 1388 C CA . LEU A 1 182 ? 13.363 6.733 -10.122 1.00 89.62 182 LEU A CA 1
ATOM 1389 C C . LEU A 1 182 ? 13.305 7.322 -11.539 1.00 89.62 182 LEU A C 1
ATOM 1391 O O . LEU A 1 182 ? 14.324 7.374 -12.224 1.00 89.62 182 LEU A O 1
ATOM 1395 N N . ALA A 1 183 ? 12.138 7.807 -11.978 1.00 88.19 183 ALA A N 1
ATOM 1396 C CA . ALA A 1 183 ? 11.988 8.421 -13.300 1.00 88.19 183 ALA A CA 1
ATOM 1397 C C . ALA A 1 183 ? 12.765 9.746 -13.421 1.00 88.19 183 ALA A C 1
ATOM 1399 O O . ALA A 1 183 ? 13.288 10.077 -14.486 1.00 88.19 183 ALA A O 1
ATOM 1400 N N . PHE A 1 184 ? 12.883 10.489 -12.317 1.00 88.50 184 PHE A N 1
ATOM 1401 C CA . PHE A 1 184 ? 13.566 11.785 -12.262 1.00 88.50 184 PHE A CA 1
ATOM 1402 C C . PHE A 1 184 ? 14.965 11.721 -11.642 1.00 88.50 184 PHE A C 1
ATOM 1404 O O . PHE A 1 184 ? 15.576 12.762 -11.411 1.00 88.50 184 PHE A O 1
ATOM 1411 N N . ASN A 1 185 ? 15.499 10.524 -11.403 1.00 89.31 185 ASN A N 1
ATOM 1412 C CA . ASN A 1 185 ? 16.760 10.336 -10.691 1.00 89.31 185 ASN A CA 1
ATOM 1413 C C . ASN A 1 185 ? 17.940 11.112 -11.316 1.00 89.31 185 ASN A C 1
ATOM 1415 O O . ASN A 1 185 ? 18.703 11.746 -10.600 1.00 89.31 185 ASN A O 1
ATOM 1419 N N . HIS A 1 186 ? 18.007 11.194 -12.648 1.00 89.19 186 HIS A N 1
ATOM 1420 C CA . HIS A 1 186 ? 19.016 11.972 -13.386 1.00 89.19 186 HIS A CA 1
ATOM 1421 C C . HIS A 1 186 ? 19.032 13.485 -13.067 1.00 89.19 186 HIS A C 1
ATOM 1423 O O . HIS A 1 186 ? 19.997 14.182 -13.386 1.00 89.19 186 HIS A O 1
ATOM 1429 N N . LEU A 1 187 ? 17.948 14.027 -12.503 1.00 91.31 187 LEU A N 1
ATOM 1430 C CA . LEU A 1 187 ? 17.899 15.405 -12.008 1.00 91.31 187 LEU A CA 1
ATOM 1431 C C . LEU A 1 187 ? 18.424 15.494 -10.576 1.00 91.31 187 LEU A C 1
ATOM 1433 O O . LEU A 1 187 ? 19.132 16.444 -10.261 1.00 91.31 187 LEU A O 1
ATOM 1437 N N . ILE A 1 188 ? 18.095 14.506 -9.742 1.00 89.94 188 ILE A N 1
ATOM 1438 C CA . ILE A 1 188 ? 18.467 14.449 -8.323 1.00 89.94 188 ILE A CA 1
ATOM 1439 C C . ILE A 1 188 ? 19.971 14.173 -8.174 1.00 89.94 188 ILE A C 1
ATOM 1441 O O . ILE A 1 188 ? 20.639 14.817 -7.369 1.00 89.94 188 ILE A O 1
ATOM 1445 N N . GLU A 1 189 ? 20.525 13.289 -9.008 1.00 92.38 189 GLU A N 1
ATOM 1446 C CA . GLU A 1 189 ? 21.946 12.906 -9.002 1.00 92.38 189 GLU A CA 1
ATOM 1447 C C . GLU A 1 189 ? 22.912 14.073 -9.247 1.00 92.38 189 GLU A C 1
ATOM 1449 O O . GLU A 1 189 ? 24.083 13.984 -8.881 1.00 92.38 189 GLU A O 1
ATOM 1454 N N . LYS A 1 190 ? 22.444 15.177 -9.846 1.00 92.31 190 LYS A N 1
ATOM 1455 C CA . LYS A 1 190 ? 23.272 16.374 -10.071 1.00 92.31 190 LYS A CA 1
ATOM 1456 C C . LYS A 1 190 ? 23.726 17.015 -8.761 1.00 92.31 190 LYS A C 1
ATOM 1458 O O . LYS A 1 190 ? 24.854 17.496 -8.690 1.00 92.31 190 LYS A O 1
ATOM 1463 N N . ASP A 1 191 ? 22.853 17.000 -7.756 1.00 94.12 191 ASP A N 1
ATOM 1464 C CA . ASP A 1 191 ? 23.100 17.597 -6.443 1.00 94.12 191 ASP A CA 1
ATOM 1465 C C . ASP A 1 191 ? 23.439 16.528 -5.388 1.00 94.12 191 ASP A C 1
ATOM 1467 O O . ASP A 1 191 ? 24.241 16.779 -4.488 1.00 94.12 191 ASP A O 1
ATOM 1471 N N . GLU A 1 192 ? 22.877 15.318 -5.515 1.00 92.00 192 GLU A N 1
ATOM 1472 C CA . GLU A 1 192 ? 23.138 14.172 -4.635 1.00 92.00 192 GLU A CA 1
ATOM 1473 C C . GLU A 1 192 ? 23.493 12.906 -5.438 1.00 92.00 192 GLU A C 1
ATOM 1475 O O . GLU A 1 192 ? 22.606 12.107 -5.747 1.00 92.00 192 GLU A O 1
ATOM 1480 N N . PRO A 1 193 ? 24.784 12.659 -5.730 1.00 91.69 193 PRO A N 1
ATOM 1481 C CA . PRO A 1 193 ? 25.219 11.522 -6.550 1.00 91.69 193 PRO A CA 1
ATOM 1482 C C . PRO A 1 193 ? 24.785 10.142 -6.028 1.00 91.69 193 PRO A C 1
ATOM 1484 O O . PRO A 1 193 ? 24.549 9.232 -6.815 1.00 91.69 193 PRO A O 1
ATOM 1487 N N . ASP A 1 194 ? 24.627 9.991 -4.709 1.00 91.44 194 ASP A N 1
ATOM 1488 C CA . ASP A 1 194 ? 24.208 8.731 -4.077 1.00 91.44 194 ASP A CA 1
ATOM 1489 C C . ASP A 1 194 ? 22.677 8.575 -3.980 1.00 91.44 194 ASP A C 1
ATOM 1491 O O . ASP A 1 194 ? 22.185 7.605 -3.397 1.00 91.44 194 ASP A O 1
ATOM 1495 N N . ALA A 1 195 ? 21.892 9.541 -4.478 1.00 88.81 195 ALA A N 1
ATOM 1496 C CA . ALA A 1 195 ? 20.437 9.547 -4.319 1.00 88.81 195 ALA A CA 1
ATOM 1497 C C . ALA A 1 195 ? 19.779 8.307 -4.925 1.00 88.81 195 ALA A C 1
ATOM 1499 O O . ALA A 1 195 ? 18.883 7.729 -4.309 1.00 88.81 195 ALA A O 1
ATOM 1500 N N . ARG A 1 196 ? 20.263 7.866 -6.088 1.00 89.56 196 ARG A N 1
ATOM 1501 C CA . ARG A 1 196 ? 19.745 6.687 -6.779 1.00 89.56 196 ARG A CA 1
ATOM 1502 C C . ARG A 1 196 ? 19.759 5.452 -5.899 1.00 89.56 196 ARG A C 1
ATOM 1504 O O . ARG A 1 196 ? 18.708 4.865 -5.667 1.00 89.56 196 ARG A O 1
ATOM 1511 N N . SER A 1 197 ? 20.930 5.108 -5.371 1.00 89.69 197 SER A N 1
ATOM 1512 C CA . SER A 1 197 ? 21.115 3.917 -4.547 1.00 89.69 197 SER A CA 1
ATOM 1513 C C . SER A 1 197 ? 20.255 3.976 -3.285 1.00 89.69 197 SER A C 1
ATOM 1515 O O . SER A 1 197 ? 19.744 2.955 -2.843 1.00 89.69 197 SER A O 1
ATOM 1517 N N . LYS A 1 198 ? 20.037 5.172 -2.716 1.00 89.19 198 LYS A N 1
ATOM 1518 C CA . LYS A 1 198 ? 19.127 5.363 -1.573 1.00 89.19 198 LYS A CA 1
ATOM 1519 C C . LYS A 1 198 ? 17.660 5.123 -1.956 1.00 89.19 198 LYS A C 1
ATOM 1521 O O . LYS A 1 198 ? 16.925 4.537 -1.166 1.00 89.19 198 LYS A O 1
ATOM 1526 N N . ILE A 1 199 ? 17.229 5.586 -3.133 1.00 88.75 199 ILE A N 1
ATOM 1527 C CA . ILE A 1 199 ? 15.859 5.390 -3.635 1.00 88.75 199 ILE A CA 1
ATOM 1528 C C . ILE A 1 199 ? 15.622 3.914 -3.961 1.00 88.75 199 ILE A C 1
ATOM 1530 O O . ILE A 1 199 ? 14.610 3.363 -3.539 1.00 88.75 199 ILE A O 1
ATOM 1534 N N . GLU A 1 200 ? 16.547 3.278 -4.682 1.00 86.94 200 GLU A N 1
ATOM 1535 C CA . GLU A 1 200 ? 16.485 1.848 -5.005 1.00 86.94 200 GLU A CA 1
ATOM 1536 C C . GLU A 1 200 ? 16.442 1.019 -3.715 1.00 86.94 200 GLU A C 1
ATOM 1538 O O . GLU A 1 200 ? 15.495 0.259 -3.519 1.00 86.94 200 GLU A O 1
ATOM 1543 N N . ALA A 1 201 ? 17.345 1.283 -2.762 1.00 86.31 201 ALA A N 1
ATOM 1544 C CA . ALA A 1 201 ? 17.338 0.609 -1.467 1.00 86.31 201 ALA A CA 1
ATOM 1545 C C . ALA A 1 201 ? 16.009 0.782 -0.721 1.00 86.31 201 ALA A C 1
ATOM 1547 O O . ALA A 1 201 ? 15.523 -0.184 -0.154 1.00 86.31 201 ALA A O 1
ATOM 1548 N N . PHE A 1 202 ? 15.398 1.975 -0.732 1.00 84.62 202 PHE A N 1
ATOM 1549 C CA . PHE A 1 202 ? 14.097 2.219 -0.094 1.00 84.62 202 PHE A CA 1
ATOM 1550 C C . PHE A 1 202 ? 12.959 1.384 -0.706 1.00 84.62 202 PHE A C 1
ATOM 1552 O O . PHE A 1 202 ? 12.038 1.002 0.011 1.00 84.62 202 PHE A O 1
ATOM 1559 N N . LEU A 1 203 ? 13.006 1.123 -2.015 1.00 82.62 203 LEU A N 1
ATOM 1560 C CA . LEU A 1 203 ? 11.978 0.362 -2.731 1.00 82.62 203 LEU A CA 1
ATOM 1561 C C . LEU A 1 203 ? 12.135 -1.158 -2.576 1.00 82.62 203 LEU A C 1
ATOM 1563 O O . LEU A 1 203 ? 11.157 -1.879 -2.757 1.00 82.62 203 LEU A O 1
ATOM 1567 N N . GLU A 1 204 ? 13.335 -1.629 -2.236 1.00 75.56 204 GLU A N 1
ATOM 1568 C CA . GLU A 1 204 ? 13.647 -3.046 -2.006 1.00 75.56 204 GLU A CA 1
ATOM 1569 C C . GLU A 1 204 ? 13.357 -3.526 -0.564 1.00 75.56 204 GLU A C 1
ATOM 1571 O O . GLU A 1 204 ? 13.392 -4.732 -0.314 1.00 75.56 204 GLU A O 1
ATOM 1576 N N . VAL A 1 205 ? 13.094 -2.608 0.385 1.00 57.25 205 VAL A N 1
ATOM 1577 C CA . VAL A 1 205 ? 12.960 -2.889 1.841 1.00 57.25 205 VAL A CA 1
ATOM 1578 C C . VAL A 1 205 ? 11.733 -3.702 2.227 1.00 57.25 205 VAL A C 1
ATOM 1580 O O . VAL A 1 205 ? 10.610 -3.352 1.799 1.00 57.25 205 VAL A O 1
#

Radius of gyration: 27.8 Å; chains: 1; bounding box: 87×68×56 Å

Foldseek 3Di:
DDDDDDDDDDDDDDDDDDDDDDDDDDDDDDDDDDDDDPDDDDDDDPDDPPPDPPDPQDLPDDQPDDPAQADALVSQQVVQQRQDFDDDPHDTDRGLCPDPVNVVVSVLLNVLSNLCVDPVNVQLQWDQAVPPRHIHGLLLHQDPDPVSVVSLVSNVVVSCVSVVNPPVCHPSNVSVVLSVCLVVVVVVCVVPVCVNVVSVVVSVD

Secondary structure (DSSP, 8-state):
---------PPPPP------------------------------------PPP--TT---------SSSS--HHHHHHHT-S---EEETTEEES-TTT-HHHHHHHHHHHHHHHTTTSTTTHHHHEEE-TTT--EEEGGG----SHHHHHHHHHHHHHHHHHTTT--SS-TTHHHHHHHHHHHTHHHHTTT-TTHHHHHHHHHH-